Protein AF-A0A933P1W4-F1 (afdb_monomer)

Radius of gyration: 19.91 Å; Cα contacts (8 Å, |Δi|>4): 398; chains: 1; bounding box: 60×41×55 Å

Solvent-accessible surface area (backbone atoms only — not comparable to full-atom values): 15553 Å² total; per-residue (Å²): 106,69,66,30,38,51,28,0,42,46,4,13,52,56,44,44,44,44,58,53,52,44,65,73,44,63,88,54,71,46,61,35,41,67,42,40,36,51,48,37,51,49,41,49,51,48,44,57,73,72,61,61,74,85,59,97,80,68,72,43,47,68,71,54,45,56,52,43,52,64,78,42,83,84,65,88,85,56,34,66,57,30,40,54,51,13,50,48,35,37,49,31,35,43,26,33,42,80,43,62,42,36,62,15,6,21,28,36,11,34,15,51,47,52,68,72,49,71,91,87,48,99,56,42,67,56,49,49,26,24,39,49,29,16,11,47,8,1,6,42,0,34,64,68,67,38,36,70,64,22,44,47,53,33,58,76,69,64,47,53,54,57,62,70,44,23,46,43,1,4,47,34,0,31,52,41,34,56,49,49,34,64,76,67,68,58,86,71,82,68,69,70,82,76,58,74,79,73,78,88,86,50,73,68,55,53,53,50,52,51,52,48,52,53,50,52,50,53,50,50,52,50,52,55,53,50,32,51,50,43,26,51,51,44,48,68,74,33,72,88,38,63,67,58,36,35,53,51,32,31,52,50,47,28,52,51,34,67,75,43,52,80,47,35,50,57,68,61,59,52,48,48,37,58,75,70,60,74,55,57,74,70,56,54,51,50,32,50,53,51,40,52,52,41,32,30,41,46,48,20,31,68,29,71

Secondary structure (DSSP, 8-state):
-HHHHHHHHHHHHHHHHHHHHHHHTTTS-TT-HHHHHHHHHHHHHHIIIII-SS-TT----THHHHHHHHH---S---HHHHHHHHHHHHHHHHTT-S--HHHHHHHHHHHHHHHHS-TT-TTHHHHHHHHHHHHHHHHHHHHHS-HHHHHHHHHHTT--S-HHHHHHHHHHHHHHHHHHHHHHT-----THHHHTT----SHHHHHHHHHHHHHHHHHHHHHHHHHHHHHHHHHHHTTT-HHHHHHHHHHHHHHHHHH-GGGGS-HHHHHHHHHTT-S-HHHHHHHHHHHHHHHHHHHHHT--

Foldseek 3Di:
DVLLLVLLLQLQCLQCVLLLVCVVPVVDPLLALVLLLVLLVVLLVLCVVPPPPDDPPDQDAQCVVLLCVLVPVPDDDDLVVLQSVLVSLSSCLNSLALGHNLSSSLSNSLSSLSVPQDPDDPCNNQSSLLSSLSSQLSSCLSRVVCNVVSLVVCVVSVSHHDSVSSSSNSVSNSVSNVVVCVVSVRDFQDPPPPCPPDDDDDVVVVVVVVVVVVVVVVVVVVLVVLLVVLQVVLCVVQVPPLSVLSSVLSVVLSVLCVVPVVLSPNPRVLVVCVVVVVDDPVNNVSSVVSSSVSVSSCCNSVHD

pLDDT: mean 85.24, std 11.08, range [39.91, 97.88]

Mean predicted aligned error: 6.55 Å

Nearest PDB structures (foldseek):
  4kkc-assembly1_A  TM=7.191E-01  e=3.784E-04  Escherichia coli K-12
  6ada-assembly2_B  TM=7.179E-01  e=8.431E-04  Escherichia coli K-12
  6k5a-assembly1_B  TM=7.323E-01  e=9.980E-04  Escherichia coli MS 117-3
  7rsb-assembly1_B  TM=6.653E-01  e=4.479E-04  Escherichia coli
  8ga0-assembly1_A  TM=7.080E-01  e=7.243E-03  Escherichia coli

Sequence (304 aa):
MLRAIGIGIIAAIVFELPLLLRSYFASIPWFSPYLILAGGVLVFLIYHVFLNKKQRLLDYRGLSDLLIHIHSPTAPEQPRHWLVRSACSLLFTLIGGPVGGEGAAIEASQGFAALQRPRSSRWFEQMRRTDSASALTAGLSASFGAPFAAVLVPIELGLGGRTLSVAISGLSAFVSVRILDRTFLLERFHFGLELFSFDIYRLQQWMWLLSLAILCGVLSAGIIHLIRYFQINFSHLFKFNILFRILLGVSALFLLACIHAPSHLPPGILLENILLSKSFLPETALCFITLLASLALFLSCFGT

Structure (mmCIF, N/CA/C/O backbone):
data_AF-A0A933P1W4-F1
#
_entry.id   AF-A0A933P1W4-F1
#
loop_
_atom_site.group_PDB
_atom_site.id
_atom_site.type_symbol
_atom_site.label_atom_id
_atom_site.label_alt_id
_atom_site.label_comp_id
_atom_site.label_asym_id
_atom_site.label_entity_id
_atom_site.label_seq_id
_atom_site.pdbx_PDB_ins_code
_atom_site.Cartn_x
_atom_site.Cartn_y
_atom_site.Cartn_z
_atom_site.occupancy
_atom_site.B_iso_or_equiv
_atom_site.auth_seq_id
_atom_site.auth_comp_id
_atom_site.auth_asym_id
_atom_site.auth_atom_id
_atom_site.pdbx_PDB_model_num
ATOM 1 N N . MET A 1 1 ? 2.912 -1.962 25.858 1.00 86.69 1 MET A N 1
ATOM 2 C CA . MET A 1 1 ? 3.957 -2.319 24.873 1.00 86.69 1 MET A CA 1
ATOM 3 C C . MET A 1 1 ? 3.492 -3.471 23.998 1.00 86.69 1 MET A C 1
ATOM 5 O O . MET A 1 1 ? 3.549 -3.315 22.792 1.00 86.69 1 MET A O 1
ATOM 9 N N . LEU A 1 2 ? 2.915 -4.535 24.574 1.00 92.75 2 LEU A N 1
ATOM 10 C CA . LEU A 1 2 ? 2.272 -5.634 23.830 1.00 92.75 2 LEU A CA 1
ATOM 11 C C . LEU A 1 2 ? 1.333 -5.170 22.702 1.00 92.75 2 LEU A C 1
ATOM 13 O O . LEU A 1 2 ? 1.436 -5.671 21.591 1.00 92.75 2 LEU A O 1
ATOM 17 N N . ARG A 1 3 ? 0.496 -4.148 22.943 1.00 92.50 3 ARG A N 1
ATOM 18 C CA . ARG A 1 3 ? -0.361 -3.570 21.891 1.00 92.50 3 ARG A CA 1
ATOM 19 C C . ARG A 1 3 ? 0.429 -3.064 20.678 1.00 92.50 3 ARG A C 1
ATOM 21 O O . ARG A 1 3 ? 0.058 -3.365 19.557 1.00 92.50 3 ARG A O 1
ATOM 28 N N . ALA A 1 4 ? 1.529 -2.342 20.895 1.00 94.75 4 ALA A N 1
ATOM 29 C CA . ALA A 1 4 ? 2.367 -1.827 19.809 1.00 94.75 4 ALA A CA 1
ATOM 30 C C . ALA A 1 4 ? 3.022 -2.957 19.000 1.00 94.75 4 ALA A C 1
ATOM 32 O O . ALA A 1 4 ? 3.097 -2.864 17.781 1.00 94.75 4 ALA A O 1
ATOM 33 N N . ILE A 1 5 ? 3.428 -4.039 19.674 1.00 97.25 5 ILE A N 1
ATOM 34 C CA . ILE A 1 5 ? 3.944 -5.248 19.020 1.00 97.25 5 ILE A CA 1
ATOM 35 C C . ILE A 1 5 ? 2.847 -5.896 18.165 1.00 97.25 5 ILE A C 1
ATOM 37 O O . ILE A 1 5 ? 3.083 -6.210 17.005 1.00 97.25 5 ILE A O 1
ATOM 41 N N . GLY A 1 6 ? 1.630 -6.037 18.702 1.00 97.19 6 GLY A N 1
ATOM 42 C CA . GLY A 1 6 ? 0.490 -6.584 17.959 1.00 97.19 6 GLY A CA 1
ATOM 43 C C . GLY A 1 6 ? 0.124 -5.760 16.719 1.00 97.19 6 GLY A C 1
ATOM 44 O O . GLY A 1 6 ? -0.107 -6.330 15.658 1.00 97.19 6 GLY A O 1
ATOM 45 N N . ILE A 1 7 ? 0.145 -4.426 16.830 1.00 97.12 7 ILE A N 1
ATOM 46 C CA . ILE A 1 7 ? -0.050 -3.499 15.700 1.00 97.12 7 ILE A CA 1
ATOM 47 C C . ILE A 1 7 ? 0.993 -3.755 14.603 1.00 97.12 7 ILE A C 1
ATOM 49 O O . ILE A 1 7 ? 0.634 -3.793 13.425 1.00 97.12 7 ILE A O 1
ATOM 53 N N . GLY A 1 8 ? 2.261 -3.948 14.984 1.00 97.06 8 GLY A N 1
ATOM 54 C CA . GLY A 1 8 ? 3.347 -4.238 14.049 1.00 97.06 8 GLY A CA 1
ATOM 55 C C . GLY A 1 8 ? 3.218 -5.597 13.364 1.00 97.06 8 GLY A C 1
ATOM 56 O O . GLY A 1 8 ? 3.345 -5.682 12.146 1.00 97.06 8 GLY A O 1
ATOM 57 N N . ILE A 1 9 ? 2.898 -6.650 14.122 1.00 97.88 9 ILE A N 1
ATOM 58 C CA . ILE A 1 9 ? 2.688 -8.001 13.577 1.00 97.88 9 ILE A CA 1
ATOM 59 C C . ILE A 1 9 ? 1.543 -8.004 12.558 1.00 97.88 9 ILE A C 1
ATOM 61 O O . ILE A 1 9 ? 1.669 -8.600 11.493 1.00 97.88 9 ILE A O 1
ATOM 65 N N . ILE A 1 10 ? 0.438 -7.314 12.847 1.00 97.88 10 ILE A N 1
ATOM 66 C CA . ILE A 1 10 ? -0.709 -7.255 11.930 1.00 97.88 10 ILE A CA 1
ATOM 67 C C . ILE A 1 10 ? -0.376 -6.491 10.657 1.00 97.88 10 ILE A C 1
ATOM 69 O O . ILE A 1 10 ? -0.733 -6.966 9.582 1.00 97.88 10 ILE A O 1
ATOM 73 N N . ALA A 1 11 ? 0.347 -5.371 10.758 1.00 97.38 11 ALA A N 1
ATOM 74 C CA . ALA A 1 11 ? 0.820 -4.651 9.577 1.00 97.38 11 ALA A CA 1
ATOM 75 C C . ALA A 1 11 ? 1.641 -5.575 8.671 1.00 97.38 11 ALA A C 1
ATOM 77 O O . ALA A 1 11 ? 1.397 -5.626 7.471 1.00 97.38 11 ALA A O 1
ATOM 78 N N . ALA A 1 12 ? 2.569 -6.339 9.258 1.00 97.12 12 ALA A N 1
ATOM 79 C CA . ALA A 1 12 ? 3.406 -7.281 8.525 1.00 97.12 12 ALA A CA 1
ATOM 80 C C . ALA A 1 12 ? 2.585 -8.388 7.853 1.00 97.12 12 ALA A C 1
ATOM 82 O O . ALA A 1 12 ? 2.733 -8.605 6.658 1.00 97.12 12 ALA A O 1
ATOM 83 N N . ILE A 1 13 ? 1.680 -9.048 8.585 1.00 96.62 13 ILE A N 1
ATOM 84 C CA . ILE A 1 13 ? 0.842 -10.122 8.029 1.00 96.62 13 ILE A CA 1
ATOM 85 C C . ILE A 1 13 ? 0.009 -9.604 6.856 1.00 96.62 13 ILE A C 1
ATOM 87 O O . ILE A 1 13 ? -0.022 -10.229 5.802 1.00 96.62 13 ILE A O 1
ATOM 91 N N . VAL A 1 14 ? -0.658 -8.463 7.030 1.00 96.25 14 VAL A N 1
ATOM 92 C CA . VAL A 1 14 ? -1.536 -7.879 6.007 1.00 96.25 14 VAL A CA 1
ATOM 93 C C . VAL A 1 14 ? -0.737 -7.437 4.783 1.00 96.25 14 VAL A C 1
ATOM 95 O O . VAL A 1 14 ? -1.200 -7.633 3.662 1.00 96.25 14 VAL A O 1
ATOM 98 N N . PHE A 1 15 ? 0.465 -6.896 4.988 1.00 94.94 15 PHE A N 1
ATOM 99 C CA . PHE A 1 15 ? 1.364 -6.516 3.904 1.00 94.94 15 PHE A CA 1
ATOM 100 C C . PHE A 1 15 ? 1.903 -7.727 3.122 1.00 94.94 15 PHE A C 1
ATOM 102 O O . PHE A 1 15 ? 1.948 -7.679 1.895 1.00 94.94 15 PHE A O 1
ATOM 109 N N . GLU A 1 16 ? 2.267 -8.822 3.801 1.00 94.00 16 GLU A N 1
ATOM 110 C CA . GLU A 1 16 ? 2.787 -10.039 3.152 1.00 94.00 16 GLU A CA 1
ATOM 111 C C . GLU A 1 16 ? 1.719 -10.867 2.443 1.00 94.00 16 GLU A C 1
ATOM 113 O O . GLU A 1 16 ? 2.020 -11.615 1.512 1.00 94.00 16 GLU A O 1
ATOM 118 N N . LEU A 1 17 ? 0.467 -10.774 2.885 1.00 94.38 17 LEU A N 1
ATOM 119 C CA . LEU A 1 17 ? -0.595 -11.671 2.444 1.00 94.38 17 LEU A CA 1
ATOM 120 C C . LEU A 1 17 ? -0.777 -11.700 0.913 1.00 94.38 17 LEU A C 1
ATOM 122 O O . LEU A 1 17 ? -0.884 -12.801 0.371 1.00 94.38 17 LEU A O 1
ATOM 126 N N . PRO A 1 18 ? -0.751 -10.568 0.176 1.00 92.12 18 PRO A N 1
ATOM 127 C CA . PRO A 1 18 ? -0.779 -10.594 -1.284 1.00 92.12 18 PRO A CA 1
ATOM 128 C C . PRO A 1 18 ? 0.372 -11.381 -1.914 1.00 92.12 18 PRO A C 1
ATOM 130 O O . PRO A 1 18 ? 0.154 -12.127 -2.866 1.00 92.12 18 PRO A O 1
ATOM 133 N N . LEU A 1 19 ? 1.590 -11.227 -1.392 1.00 89.62 19 LEU A N 1
ATOM 134 C CA . LEU A 1 19 ? 2.773 -11.903 -1.921 1.00 89.62 19 LEU A CA 1
ATOM 135 C C . LEU A 1 19 ? 2.715 -13.410 -1.636 1.00 89.62 19 LEU A C 1
ATOM 137 O O . LEU A 1 19 ? 2.959 -14.209 -2.538 1.00 89.62 19 LEU A O 1
ATOM 141 N N . LEU A 1 20 ? 2.291 -13.789 -0.427 1.00 92.00 20 LEU A N 1
ATOM 142 C CA . LEU A 1 20 ? 2.064 -15.180 -0.023 1.00 92.00 20 LEU A CA 1
ATOM 143 C C . LEU A 1 20 ? 0.990 -15.873 -0.865 1.00 92.00 20 LEU A C 1
ATOM 145 O O . LEU A 1 20 ? 1.170 -17.006 -1.303 1.00 92.00 20 LEU A O 1
ATOM 149 N N . LEU A 1 21 ? -0.140 -15.207 -1.112 1.00 92.56 21 LEU A N 1
ATOM 150 C CA . LEU A 1 21 ? -1.196 -15.773 -1.952 1.00 92.56 21 LEU A CA 1
ATOM 151 C C . LEU A 1 21 ? -0.726 -15.954 -3.397 1.00 92.56 21 LEU A C 1
ATOM 153 O O . LEU A 1 21 ? -1.049 -16.962 -4.025 1.00 92.56 21 LEU A O 1
ATOM 157 N N . ARG A 1 22 ? 0.061 -15.009 -3.918 1.00 90.31 22 ARG A N 1
ATOM 158 C CA . ARG A 1 22 ? 0.619 -15.106 -5.270 1.00 90.31 22 ARG A CA 1
ATOM 159 C C . ARG A 1 22 ? 1.613 -16.245 -5.413 1.00 90.31 22 ARG A C 1
ATOM 161 O O . ARG A 1 22 ? 1.550 -16.956 -6.412 1.00 90.31 22 ARG A O 1
ATOM 168 N N . SER A 1 23 ? 2.497 -16.430 -4.433 1.00 88.69 23 SER A N 1
ATOM 169 C CA . SER A 1 23 ? 3.463 -17.530 -4.457 1.00 88.69 23 SER A CA 1
ATOM 170 C C . SER A 1 23 ? 2.774 -18.887 -4.315 1.00 88.69 23 SER A C 1
ATOM 172 O O . SER A 1 23 ? 3.119 -19.826 -5.029 1.00 88.69 23 SER A O 1
ATOM 174 N N . TYR A 1 24 ? 1.750 -18.984 -3.462 1.00 92.38 24 TYR A N 1
ATOM 175 C CA . TYR A 1 24 ? 1.000 -20.224 -3.265 1.00 92.38 24 TYR A CA 1
ATOM 176 C C . TYR A 1 24 ? 0.151 -20.608 -4.487 1.00 92.38 24 TYR A C 1
ATOM 178 O O . TYR A 1 24 ? 0.087 -21.776 -4.863 1.00 92.38 24 TYR A O 1
ATOM 186 N N . PHE A 1 25 ? -0.475 -19.630 -5.145 1.00 92.00 25 PHE A N 1
ATOM 187 C CA . PHE A 1 25 ? -1.283 -19.840 -6.348 1.00 92.00 25 PHE A CA 1
ATOM 188 C C . PHE A 1 25 ? -0.588 -19.280 -7.596 1.00 92.00 25 PHE A C 1
ATOM 190 O O . PHE A 1 25 ? -1.142 -18.442 -8.313 1.00 92.00 25 PHE A O 1
ATOM 197 N N . ALA A 1 26 ? 0.626 -19.756 -7.872 1.00 86.50 26 ALA A N 1
ATOM 198 C CA . ALA A 1 26 ? 1.443 -19.286 -8.995 1.00 86.50 26 ALA A CA 1
ATOM 199 C C . ALA A 1 26 ? 0.818 -19.540 -10.384 1.00 86.50 26 ALA A C 1
ATOM 201 O O . ALA A 1 26 ? 1.178 -18.882 -11.356 1.00 86.50 26 ALA A O 1
ATOM 202 N N . SER A 1 27 ? -0.133 -20.476 -10.495 1.00 90.44 27 SER A N 1
ATOM 203 C CA . SER A 1 27 ? -0.842 -20.776 -11.747 1.00 90.44 27 SER A CA 1
ATOM 204 C C . SER A 1 27 ? -1.881 -19.721 -12.140 1.00 90.44 27 SER A C 1
ATOM 206 O O . SER A 1 27 ? -2.321 -19.696 -13.290 1.00 90.44 27 SER A O 1
ATOM 208 N N . ILE A 1 28 ? -2.298 -18.861 -11.206 1.00 90.62 28 ILE A N 1
ATOM 209 C CA . ILE A 1 28 ? -3.293 -17.822 -11.467 1.00 90.62 28 ILE A CA 1
ATOM 210 C C . ILE A 1 28 ? -2.589 -16.618 -12.109 1.00 90.62 28 ILE A C 1
ATOM 212 O O . ILE A 1 28 ? -1.615 -16.109 -11.551 1.00 90.62 28 ILE A O 1
ATOM 216 N N . PRO A 1 29 ? -3.084 -16.094 -13.246 1.00 89.00 29 PRO A N 1
ATOM 217 C CA . PRO A 1 29 ? -2.524 -14.900 -13.865 1.00 89.00 29 PRO A CA 1
ATOM 218 C C . PRO A 1 29 ? -2.968 -13.648 -13.094 1.00 89.00 29 PRO A C 1
ATOM 220 O O . PRO A 1 29 ? -3.837 -12.910 -13.550 1.00 89.00 29 PRO A O 1
ATOM 223 N N . TRP A 1 30 ? -2.375 -13.414 -11.919 1.00 86.19 30 TRP A N 1
ATOM 224 C CA . TRP A 1 30 ? -2.763 -12.376 -10.951 1.00 86.19 30 TRP A CA 1
ATOM 225 C C . TRP A 1 30 ? -2.860 -10.954 -11.517 1.00 86.19 30 TRP A C 1
ATOM 227 O O . TRP A 1 30 ? -3.620 -10.155 -10.985 1.00 86.19 30 TRP A O 1
ATOM 237 N N . PHE A 1 31 ? -2.137 -10.664 -12.600 1.00 85.44 31 PHE A N 1
ATOM 238 C CA . PHE A 1 31 ? -2.085 -9.357 -13.272 1.00 85.44 31 PHE A CA 1
ATOM 239 C C . PHE A 1 31 ? -2.957 -9.292 -14.531 1.00 85.44 31 PHE A C 1
ATOM 241 O O . PHE A 1 31 ? -2.807 -8.404 -15.367 1.00 85.44 31 PHE A O 1
ATOM 248 N N . SER A 1 32 ? -3.853 -10.264 -14.712 1.00 88.69 32 SER A N 1
ATOM 249 C CA . SER A 1 32 ? -4.793 -10.259 -15.823 1.00 88.69 32 SER A CA 1
ATOM 250 C C . SER A 1 32 ? -5.829 -9.139 -15.647 1.00 88.69 32 SER A C 1
ATOM 252 O O . SER A 1 32 ? -6.429 -9.039 -14.571 1.00 88.69 32 SER A O 1
ATOM 254 N N . PRO A 1 33 ? -6.147 -8.365 -16.703 1.00 88.88 33 PRO A N 1
ATOM 255 C CA . PRO A 1 33 ? -7.216 -7.367 -16.659 1.00 88.88 33 PRO A CA 1
ATOM 256 C C . PRO A 1 33 ? -8.550 -7.931 -16.143 1.00 88.88 33 PRO A C 1
ATOM 258 O O . PRO A 1 33 ? -9.274 -7.261 -15.410 1.00 88.88 33 PRO A O 1
ATOM 261 N N . TYR A 1 34 ? -8.862 -9.196 -16.444 1.00 91.50 34 TYR A N 1
ATOM 262 C CA . TYR A 1 34 ? -10.094 -9.840 -15.980 1.00 91.50 34 TYR A CA 1
ATOM 263 C C . TYR A 1 34 ? -10.163 -9.983 -14.454 1.00 91.50 34 TYR A C 1
ATOM 265 O O . TYR A 1 34 ? -11.244 -9.854 -13.881 1.00 91.50 34 TYR A O 1
ATOM 273 N N . LEU A 1 35 ? -9.028 -10.206 -13.782 1.00 90.62 35 LEU A N 1
ATOM 274 C CA . LEU A 1 35 ? -8.982 -10.259 -12.318 1.00 90.62 35 LEU A CA 1
ATOM 275 C C . LEU A 1 35 ? -9.137 -8.874 -11.697 1.00 90.62 35 LEU A C 1
ATOM 277 O O . LEU A 1 35 ? -9.793 -8.758 -10.665 1.00 90.62 35 LEU A O 1
ATOM 281 N N . ILE A 1 36 ? -8.620 -7.825 -12.346 1.00 89.31 36 ILE A N 1
ATOM 282 C CA . ILE A 1 36 ? -8.860 -6.432 -11.939 1.00 89.31 36 ILE A CA 1
ATOM 283 C C . ILE A 1 36 ? -10.361 -6.121 -11.999 1.00 89.31 36 ILE A C 1
ATOM 285 O O . ILE A 1 36 ? -10.919 -5.582 -11.042 1.00 89.31 36 ILE A O 1
ATOM 289 N N . LEU A 1 37 ? -11.036 -6.519 -13.083 1.00 92.12 37 LEU A N 1
ATOM 290 C CA . LEU A 1 37 ? -12.486 -6.371 -13.224 1.00 92.12 37 LEU A CA 1
ATOM 291 C C . LEU A 1 37 ? -13.242 -7.162 -12.144 1.00 92.12 37 LEU A C 1
ATOM 293 O O . LEU A 1 37 ? -14.087 -6.599 -11.450 1.00 92.12 37 LEU A O 1
ATOM 297 N N . ALA A 1 38 ? -12.917 -8.446 -11.964 1.00 91.50 38 ALA A N 1
ATOM 298 C CA . ALA A 1 38 ? -13.567 -9.309 -10.979 1.00 91.50 38 ALA A CA 1
ATOM 299 C C . ALA A 1 38 ? -13.376 -8.798 -9.541 1.00 91.50 38 ALA A C 1
ATOM 301 O O . ALA A 1 38 ? -14.337 -8.722 -8.774 1.00 91.50 38 ALA A O 1
ATOM 302 N N . GLY A 1 39 ? -12.157 -8.390 -9.181 1.00 89.19 39 GLY A N 1
ATOM 303 C CA . GLY A 1 39 ? -11.866 -7.808 -7.874 1.00 89.19 39 GLY A CA 1
ATOM 304 C C . GLY A 1 39 ? -12.539 -6.451 -7.678 1.00 89.19 39 GLY A C 1
ATOM 305 O O . GLY A 1 39 ? -13.071 -6.184 -6.604 1.00 89.19 39 GLY A O 1
ATOM 306 N N . GLY A 1 40 ? -12.634 -5.633 -8.727 1.00 87.94 40 GLY A N 1
ATOM 307 C CA . GLY A 1 40 ? -13.408 -4.396 -8.705 1.00 87.94 40 GLY A CA 1
ATOM 308 C C . GLY A 1 40 ? -14.901 -4.623 -8.443 1.00 87.94 40 GLY A C 1
ATOM 309 O O . GLY A 1 40 ? -15.495 -3.931 -7.614 1.00 87.94 40 GLY A O 1
ATOM 310 N N . VAL A 1 41 ? -15.502 -5.632 -9.082 1.00 90.31 41 VAL A N 1
ATOM 311 C CA . VAL A 1 41 ? -16.890 -6.052 -8.817 1.00 90.31 41 VAL A CA 1
ATOM 312 C C . VAL A 1 41 ? -17.042 -6.581 -7.389 1.00 90.31 41 VAL A C 1
ATOM 314 O O . VAL A 1 41 ? -18.015 -6.253 -6.710 1.00 90.31 41 VAL A O 1
ATOM 317 N N . LEU A 1 42 ? -16.074 -7.348 -6.886 1.00 91.19 42 LEU A N 1
ATOM 318 C CA . LEU A 1 42 ? -16.089 -7.817 -5.501 1.00 91.19 42 LEU A CA 1
ATOM 319 C C . LEU A 1 42 ? -16.044 -6.645 -4.512 1.00 91.19 42 LEU A C 1
ATOM 321 O O . LEU A 1 42 ? -16.828 -6.613 -3.564 1.00 91.19 42 LEU A O 1
ATOM 325 N N . VAL A 1 43 ? -15.189 -5.648 -4.751 1.00 86.81 43 VAL A N 1
ATOM 326 C CA . VAL A 1 43 ? -15.136 -4.434 -3.927 1.00 86.81 43 VAL A CA 1
ATOM 327 C C . VAL A 1 43 ? -16.449 -3.666 -4.005 1.00 86.81 43 VAL A C 1
ATOM 329 O O . VAL A 1 43 ? -16.966 -3.254 -2.969 1.00 86.81 43 VAL A O 1
ATOM 332 N N . PHE A 1 44 ? -17.047 -3.533 -5.190 1.00 87.00 44 PHE A N 1
ATOM 333 C CA . PHE A 1 44 ? -18.384 -2.960 -5.339 1.00 87.00 44 PHE A CA 1
ATOM 334 C C . PHE A 1 44 ? -19.415 -3.678 -4.452 1.00 87.00 44 PHE A C 1
ATOM 336 O O . PHE A 1 44 ? -20.173 -3.020 -3.738 1.00 87.00 44 PHE A O 1
ATOM 343 N N . LEU A 1 45 ? -19.418 -5.016 -4.437 1.00 88.94 45 LEU A N 1
ATOM 344 C CA . LEU A 1 45 ? -20.320 -5.808 -3.596 1.00 88.94 45 LEU A CA 1
ATOM 345 C C . LEU A 1 45 ? -20.043 -5.597 -2.103 1.00 88.94 45 LEU A C 1
ATOM 347 O O . LEU A 1 45 ? -20.983 -5.419 -1.325 1.00 88.94 45 LEU A O 1
ATOM 351 N N . ILE A 1 46 ? -18.771 -5.555 -1.696 1.00 86.50 46 ILE A N 1
ATOM 352 C CA . ILE A 1 46 ? -18.378 -5.262 -0.312 1.00 86.50 46 ILE A CA 1
ATOM 353 C C . ILE A 1 46 ? -18.886 -3.873 0.093 1.00 86.50 46 ILE A C 1
ATOM 355 O O . ILE A 1 46 ? -19.546 -3.740 1.125 1.00 86.50 46 ILE A O 1
ATOM 359 N N . TYR A 1 47 ? -18.668 -2.845 -0.730 1.00 79.75 47 TYR A N 1
ATOM 360 C CA . TYR A 1 47 ? -19.190 -1.497 -0.483 1.00 79.75 47 TYR A CA 1
ATOM 361 C C . TYR A 1 47 ? -20.719 -1.492 -0.382 1.00 79.75 47 TYR A C 1
ATOM 363 O O . TYR A 1 47 ? -21.279 -0.900 0.544 1.00 79.75 47 TYR A O 1
ATOM 371 N N . HIS A 1 48 ? -21.402 -2.196 -1.284 1.00 83.06 48 HIS A N 1
ATOM 372 C CA . HIS A 1 48 ? -22.857 -2.289 -1.288 1.00 83.06 48 HIS A CA 1
ATOM 373 C C . HIS A 1 48 ? -23.410 -2.927 -0.003 1.00 83.06 48 HIS A C 1
ATOM 375 O O . HIS A 1 48 ? -24.372 -2.424 0.574 1.00 83.06 48 HIS A O 1
ATOM 381 N N . VAL A 1 49 ? -22.795 -4.008 0.480 1.00 83.62 49 VAL A N 1
ATOM 382 C CA . VAL A 1 49 ? -23.279 -4.749 1.657 1.00 83.62 49 VAL A CA 1
ATOM 383 C C . VAL A 1 49 ? -22.884 -4.067 2.971 1.00 83.62 49 VAL A C 1
ATOM 385 O O . VAL A 1 49 ? -23.690 -4.009 3.906 1.00 83.62 49 VAL A O 1
ATOM 388 N N . PHE A 1 50 ? -21.650 -3.566 3.062 1.00 76.00 50 PHE A N 1
ATOM 389 C CA . PHE A 1 50 ? -21.048 -3.126 4.323 1.00 76.00 50 PHE A CA 1
ATOM 390 C C . PHE A 1 50 ? -21.094 -1.611 4.543 1.00 76.00 50 PHE A C 1
ATOM 392 O O . PHE A 1 50 ? -21.189 -1.197 5.697 1.00 76.00 50 PHE A O 1
ATOM 399 N N . LEU A 1 51 ? -21.052 -0.798 3.481 1.00 68.75 51 LEU A N 1
ATOM 400 C CA . LEU A 1 51 ? -20.893 0.662 3.578 1.00 68.75 51 LEU A CA 1
ATOM 401 C C . LEU A 1 51 ? -22.131 1.453 3.113 1.00 68.75 51 LEU A C 1
ATOM 403 O O . LEU A 1 51 ? -22.325 2.587 3.536 1.00 68.75 51 LEU A O 1
ATOM 407 N N . ASN A 1 52 ? -23.034 0.851 2.332 1.00 62.72 52 ASN A N 1
ATOM 408 C CA . ASN A 1 52 ? -24.232 1.523 1.803 1.00 62.72 52 ASN A CA 1
ATOM 409 C C . ASN A 1 52 ? -25.381 1.704 2.828 1.00 62.72 52 ASN A C 1
ATOM 411 O O . ASN A 1 52 ? -26.406 2.325 2.542 1.00 62.72 52 ASN A O 1
ATOM 415 N N . LYS A 1 53 ? -25.262 1.174 4.055 1.00 55.69 53 LYS A N 1
ATOM 416 C CA . LYS A 1 53 ? -26.316 1.312 5.077 1.00 55.69 53 LYS A CA 1
ATOM 417 C C . LYS A 1 53 ? -26.239 2.680 5.782 1.00 55.69 53 LYS A C 1
ATOM 419 O O . LYS A 1 53 ? -25.637 2.819 6.838 1.00 55.69 53 LYS A O 1
ATOM 424 N N . LYS A 1 54 ? -26.941 3.675 5.220 1.00 47.81 54 LYS A N 1
ATOM 425 C CA . LYS A 1 54 ? -27.475 4.897 5.879 1.00 47.81 54 LYS A CA 1
ATOM 426 C C . LYS A 1 54 ? -26.508 5.885 6.566 1.00 47.81 54 LYS A C 1
ATOM 428 O O . LYS A 1 54 ? -26.996 6.817 7.204 1.00 47.81 54 LYS A O 1
ATOM 433 N N . GLN A 1 55 ? -25.187 5.785 6.435 1.00 46.94 55 GLN A N 1
ATOM 434 C CA . GLN A 1 55 ? -24.281 6.743 7.088 1.00 46.94 55 GLN A CA 1
ATOM 435 C C . GLN A 1 55 ? -23.706 7.768 6.104 1.00 46.94 55 GLN A C 1
ATOM 437 O O . GLN A 1 55 ? -22.726 7.512 5.420 1.00 46.94 55 GLN A O 1
ATOM 442 N N . ARG A 1 56 ? -24.284 8.980 6.116 1.00 43.59 56 ARG A N 1
ATOM 443 C CA . ARG A 1 56 ? -23.771 10.231 5.504 1.00 43.59 56 ARG A CA 1
ATOM 444 C C . ARG A 1 56 ? -22.390 10.690 6.043 1.00 43.59 56 ARG A C 1
ATOM 446 O O . ARG A 1 56 ? -22.044 11.854 5.911 1.00 43.59 56 ARG A O 1
ATOM 453 N N . LEU A 1 57 ? -21.636 9.821 6.715 1.00 39.91 57 LEU A N 1
ATOM 454 C CA . LEU A 1 57 ? -20.471 10.167 7.543 1.00 39.91 57 LEU A CA 1
ATOM 455 C C . LEU A 1 57 ? -19.143 9.594 7.030 1.00 39.91 57 LEU A C 1
ATOM 457 O O . LEU A 1 57 ? -18.128 9.768 7.693 1.00 39.91 57 LEU A O 1
ATOM 461 N N . LEU A 1 58 ? -19.138 8.887 5.898 1.00 47.59 58 LEU A N 1
ATOM 462 C CA . LEU A 1 58 ? -17.971 8.138 5.423 1.00 47.59 58 LEU A CA 1
ATOM 463 C C . LEU A 1 58 ? -17.717 8.413 3.945 1.00 47.59 58 LEU A C 1
ATOM 465 O O . LEU A 1 58 ? -17.839 7.537 3.091 1.00 47.59 58 LEU A O 1
ATOM 469 N N . ASP A 1 59 ? -17.346 9.656 3.685 1.00 55.59 59 ASP A N 1
ATOM 470 C CA . ASP A 1 59 ? -16.434 9.961 2.594 1.00 55.59 59 ASP A CA 1
ATOM 471 C C . ASP A 1 59 ? -15.103 9.238 2.933 1.00 55.59 59 ASP A C 1
ATOM 473 O O . ASP A 1 59 ? -14.453 9.536 3.933 1.00 55.59 59 ASP A O 1
ATOM 477 N N . TYR A 1 60 ? -14.772 8.186 2.174 1.00 52.81 60 TYR A N 1
ATOM 478 C CA . TYR A 1 60 ? -13.498 7.462 2.210 1.00 52.81 60 TYR A CA 1
ATOM 479 C C . TYR A 1 60 ? -12.321 8.312 1.684 1.00 52.81 60 TYR A C 1
ATOM 481 O O . TYR A 1 60 ? -12.089 8.400 0.480 1.00 52.81 60 TYR A O 1
ATOM 489 N N . ARG A 1 61 ? -11.472 8.845 2.568 1.00 65.00 61 ARG A N 1
ATOM 490 C CA . ARG A 1 61 ? -10.294 9.651 2.184 1.00 65.00 61 ARG A CA 1
ATOM 491 C C . ARG A 1 61 ? -8.941 8.991 2.447 1.00 65.00 61 ARG A C 1
ATOM 493 O O . ARG A 1 61 ? -7.912 9.671 2.545 1.00 65.00 61 ARG A O 1
ATOM 500 N N . GLY A 1 62 ? -8.903 7.665 2.562 1.00 68.88 62 GLY A N 1
ATOM 501 C CA . GLY A 1 62 ? -7.645 6.932 2.737 1.00 68.88 62 GLY A CA 1
ATOM 502 C C . GLY A 1 62 ? -6.926 7.330 4.035 1.00 68.88 62 GLY A C 1
ATOM 503 O O . GLY A 1 62 ? -7.552 7.491 5.085 1.00 68.88 62 GLY A O 1
ATOM 504 N N . LEU A 1 63 ? -5.614 7.551 3.944 1.00 73.81 63 LEU A N 1
ATOM 505 C CA . LEU A 1 63 ? -4.768 8.011 5.051 1.00 73.81 63 LEU A CA 1
ATOM 506 C C . LEU A 1 63 ? -5.172 9.392 5.592 1.00 73.81 63 LEU A C 1
ATOM 508 O O . LEU A 1 63 ? -4.925 9.693 6.758 1.00 73.81 63 LEU A O 1
ATOM 512 N N . SER A 1 64 ? -5.835 10.231 4.797 1.00 75.56 64 SER A N 1
ATOM 513 C CA . SER A 1 64 ? -6.286 11.527 5.306 1.00 75.56 64 SER A CA 1
ATOM 514 C C . SER A 1 64 ? -7.429 11.394 6.316 1.00 75.56 64 SER A C 1
ATOM 516 O O . SER A 1 64 ? -7.508 12.222 7.215 1.00 75.56 64 SER A O 1
ATOM 518 N N . ASP A 1 65 ? -8.212 10.306 6.294 1.00 74.88 65 ASP A N 1
ATOM 519 C CA . ASP A 1 65 ? -9.154 10.008 7.383 1.00 74.88 65 ASP A CA 1
ATOM 520 C C . ASP A 1 65 ? -8.429 9.652 8.673 1.00 74.88 65 ASP A C 1
ATOM 522 O O . ASP A 1 65 ? -8.905 9.991 9.749 1.00 74.88 65 ASP A O 1
ATOM 526 N N . LEU A 1 66 ? -7.263 9.005 8.586 1.00 78.69 66 LEU A N 1
ATOM 527 C CA . LEU A 1 66 ? -6.425 8.748 9.755 1.00 78.69 66 LEU A CA 1
ATOM 528 C C . LEU A 1 66 ? -5.924 10.077 10.337 1.00 78.69 66 LEU A C 1
ATOM 530 O O . LEU A 1 66 ? -5.989 10.289 11.546 1.00 78.69 66 LEU A O 1
ATOM 534 N N . LEU A 1 67 ? -5.497 11.011 9.481 1.00 79.88 67 LEU A N 1
ATOM 535 C CA . LEU A 1 67 ? -5.064 12.344 9.908 1.00 79.88 67 LEU A CA 1
ATOM 536 C C . LEU A 1 67 ? -6.217 13.169 10.491 1.00 79.88 67 LEU A C 1
ATOM 538 O O . LEU A 1 67 ? -6.054 13.768 11.556 1.00 79.88 67 LEU A O 1
ATOM 542 N N . ILE A 1 68 ? -7.386 13.164 9.846 1.00 77.12 68 ILE A N 1
ATOM 543 C CA . ILE A 1 68 ? -8.601 13.812 10.353 1.00 77.12 68 ILE A CA 1
ATOM 544 C C . ILE A 1 68 ? -8.995 13.181 11.685 1.00 77.12 68 ILE A C 1
ATOM 546 O O . ILE A 1 68 ? -9.258 13.907 12.633 1.00 77.12 68 ILE A O 1
ATOM 550 N N . HIS A 1 69 ? -8.968 11.854 11.800 1.00 74.19 69 HIS A N 1
ATOM 551 C CA . HIS A 1 69 ? -9.296 11.139 13.029 1.00 74.19 69 HIS A CA 1
ATOM 552 C C . HIS A 1 69 ? -8.399 11.553 14.204 1.00 74.19 69 HIS A C 1
ATOM 554 O O . HIS A 1 69 ? -8.869 11.662 15.339 1.00 74.19 69 HIS A O 1
ATOM 560 N N . ILE A 1 70 ? -7.117 11.819 13.942 1.00 76.25 70 ILE A N 1
ATOM 561 C CA . ILE A 1 70 ? -6.161 12.267 14.959 1.00 76.25 70 ILE A CA 1
ATOM 562 C C . ILE A 1 70 ? -6.428 13.719 15.376 1.00 76.25 70 ILE A C 1
ATOM 564 O O . ILE A 1 70 ? -6.429 14.017 16.572 1.00 76.25 70 ILE A O 1
ATOM 568 N N . HIS A 1 71 ? -6.697 14.606 14.414 1.00 77.19 71 HIS A N 1
ATOM 569 C CA . HIS A 1 71 ? -6.831 16.048 14.652 1.00 77.19 71 HIS A CA 1
ATOM 570 C C . HIS A 1 71 ? -8.260 16.502 14.993 1.00 77.19 71 HIS A C 1
ATOM 572 O O . HIS A 1 71 ? -8.444 17.562 15.584 1.00 77.19 71 HIS A O 1
ATOM 578 N N . SER A 1 72 ? -9.278 15.706 14.663 1.00 70.19 72 SER A N 1
ATOM 579 C CA . SER A 1 72 ? -10.693 16.037 14.822 1.00 70.19 72 SER A CA 1
ATOM 580 C C . SER A 1 72 ? -11.495 14.805 15.280 1.00 70.19 72 SER A C 1
ATOM 582 O O . SER A 1 72 ? -11.681 13.856 14.519 1.00 70.19 72 SER A O 1
ATOM 584 N N . PRO A 1 73 ? -11.985 14.763 16.533 1.00 61.59 73 PRO A N 1
ATOM 585 C CA . PRO A 1 73 ? -12.772 13.649 17.070 1.00 61.59 73 PRO A CA 1
ATOM 586 C C . PRO A 1 73 ? -14.237 13.686 16.591 1.00 61.59 73 PRO A C 1
ATOM 588 O O . PRO A 1 73 ? -15.157 13.572 17.395 1.00 61.59 73 PRO A O 1
ATOM 591 N N . THR A 1 74 ? -14.489 13.891 15.298 1.00 53.06 74 THR A N 1
ATOM 592 C CA . THR A 1 74 ? -15.841 14.188 14.789 1.00 53.06 74 THR A CA 1
ATOM 593 C C . THR A 1 74 ? -16.780 12.982 14.714 1.00 53.06 74 THR A C 1
ATOM 595 O O . THR A 1 74 ? -17.985 13.179 14.582 1.00 53.06 74 THR A O 1
ATOM 598 N N . ALA A 1 75 ? -16.295 11.744 14.876 1.00 56.81 75 ALA A N 1
ATOM 599 C CA . ALA A 1 75 ? -17.157 10.561 14.917 1.00 56.81 75 ALA A CA 1
ATOM 600 C C . ALA A 1 75 ? -16.600 9.423 15.797 1.00 56.81 75 ALA A C 1
ATOM 602 O O . ALA A 1 75 ? -15.379 9.270 15.913 1.0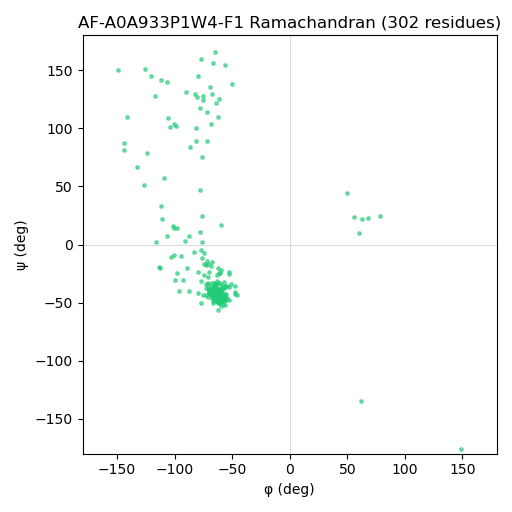0 56.81 75 ALA A O 1
ATOM 603 N N . PRO A 1 76 ? -17.477 8.591 16.401 1.00 61.75 76 PRO A N 1
ATOM 604 C CA . PRO A 1 76 ? -17.062 7.383 17.102 1.00 61.75 76 PRO A CA 1
ATOM 605 C C . PRO A 1 76 ? -16.363 6.421 16.136 1.00 61.75 76 PRO A C 1
ATOM 607 O O . PRO A 1 76 ? -16.911 6.035 15.104 1.00 61.75 76 PRO A O 1
ATOM 610 N N . GLU A 1 77 ? -15.141 6.029 16.493 1.00 70.75 77 GLU A N 1
ATOM 611 C CA . GLU A 1 77 ? -14.321 5.122 15.697 1.00 70.75 77 GLU A CA 1
ATOM 612 C C . GLU A 1 77 ? -14.979 3.741 15.604 1.00 70.75 77 GLU A C 1
ATOM 614 O O . GLU A 1 77 ? -15.233 3.090 16.621 1.00 70.75 77 GLU A O 1
ATOM 619 N N . GLN A 1 78 ? -15.252 3.285 14.380 1.00 80.50 78 GLN A N 1
ATOM 620 C CA . GLN A 1 78 ? -15.756 1.940 14.131 1.00 80.50 78 GLN A CA 1
ATOM 621 C C . GLN A 1 78 ? -14.636 1.075 13.546 1.00 80.50 78 GLN A C 1
ATOM 623 O O . GLN A 1 78 ? -14.294 1.237 12.374 1.00 80.50 78 GLN A O 1
ATOM 628 N N . PRO A 1 79 ? -14.094 0.112 14.313 1.00 86.88 79 PRO A N 1
ATOM 629 C CA . PRO A 1 79 ? -13.004 -0.741 13.843 1.00 86.88 79 PRO A CA 1
ATOM 630 C C . PRO A 1 79 ? -13.335 -1.511 12.562 1.00 86.88 79 PRO A C 1
ATOM 632 O O . PRO A 1 79 ? -12.475 -1.729 11.714 1.00 86.88 79 PRO A O 1
ATOM 635 N N . ARG A 1 80 ? -14.613 -1.874 12.390 1.00 86.19 80 ARG A N 1
ATOM 636 C CA . ARG A 1 80 ? -15.119 -2.549 11.192 1.00 86.19 80 ARG A CA 1
ATOM 637 C C . ARG A 1 80 ? -14.835 -1.755 9.916 1.00 86.19 80 ARG A C 1
ATOM 639 O O . ARG A 1 80 ? -14.547 -2.370 8.900 1.00 86.19 80 ARG A O 1
ATOM 646 N N . HIS A 1 81 ? -14.896 -0.424 9.957 1.00 83.25 81 HIS A N 1
ATOM 647 C CA . HIS A 1 81 ? -14.652 0.398 8.770 1.00 83.25 81 HIS A CA 1
ATOM 648 C C . HIS A 1 81 ? -13.198 0.308 8.321 1.00 83.25 81 HIS A C 1
ATOM 650 O O . HIS A 1 81 ? -12.944 0.062 7.148 1.00 83.25 81 HIS A O 1
ATOM 656 N N . TRP A 1 82 ? -12.257 0.413 9.257 1.00 87.06 82 TRP A N 1
ATOM 657 C CA . TRP A 1 82 ? -10.834 0.245 8.977 1.00 87.06 82 TRP A CA 1
ATOM 658 C C . TRP A 1 82 ? -10.509 -1.137 8.402 1.00 87.06 82 TRP A C 1
ATOM 660 O O . TRP A 1 82 ? -9.793 -1.242 7.413 1.00 87.06 82 TRP A O 1
ATOM 670 N N . LEU A 1 83 ? -11.097 -2.196 8.964 1.00 89.81 83 LEU A N 1
ATOM 671 C CA . LEU A 1 83 ? -10.868 -3.565 8.494 1.00 89.81 83 LEU A CA 1
ATOM 672 C C . LEU A 1 83 ? -11.462 -3.827 7.104 1.00 89.81 83 LEU A C 1
ATOM 674 O O . LEU A 1 83 ? -10.814 -4.456 6.275 1.00 89.81 83 LEU A O 1
ATOM 678 N N . VAL A 1 84 ? -12.675 -3.334 6.828 1.00 88.38 84 VAL A N 1
ATOM 679 C CA . VAL A 1 84 ? -13.297 -3.469 5.499 1.00 88.38 84 VAL A CA 1
ATOM 680 C C . VAL A 1 84 ? -12.485 -2.717 4.446 1.00 88.38 84 VAL A C 1
ATOM 682 O O . VAL A 1 84 ? -12.264 -3.245 3.361 1.00 88.38 84 VAL A O 1
ATOM 685 N N . ARG A 1 85 ? -11.997 -1.516 4.771 1.00 85.62 85 ARG A N 1
ATOM 686 C CA . ARG A 1 85 ? -11.145 -0.732 3.868 1.00 85.62 85 ARG A CA 1
ATOM 687 C C . ARG A 1 85 ? -9.815 -1.419 3.598 1.00 85.62 85 ARG A C 1
ATOM 689 O O . ARG A 1 85 ? -9.452 -1.584 2.437 1.00 85.62 85 ARG A O 1
ATOM 696 N N . SER A 1 86 ? -9.176 -1.924 4.650 1.00 90.69 86 SER A N 1
ATOM 697 C CA . SER A 1 86 ? -7.956 -2.711 4.520 1.00 90.69 86 SER A CA 1
ATOM 698 C C . SER A 1 86 ? -8.166 -3.919 3.608 1.00 90.69 86 SER A C 1
ATOM 700 O O . SER A 1 86 ? -7.359 -4.149 2.715 1.00 90.69 86 SER A O 1
ATOM 702 N N . ALA A 1 87 ? -9.285 -4.637 3.755 1.00 90.50 87 ALA A N 1
ATOM 703 C CA . ALA A 1 87 ? -9.620 -5.763 2.888 1.00 90.50 87 ALA A CA 1
ATOM 704 C C . ALA A 1 87 ? -9.802 -5.339 1.420 1.00 90.50 87 ALA A C 1
ATOM 706 O O . ALA A 1 87 ? -9.286 -6.010 0.531 1.00 90.50 87 ALA A O 1
ATOM 707 N N . CYS A 1 88 ? -10.482 -4.220 1.150 1.00 88.75 88 CYS A N 1
ATOM 708 C CA . CYS A 1 88 ? -10.614 -3.682 -0.208 1.00 88.75 88 CYS A CA 1
ATOM 709 C C . CYS A 1 88 ? -9.251 -3.298 -0.806 1.00 88.75 88 CYS A C 1
ATOM 711 O O . CYS A 1 88 ? -8.956 -3.673 -1.940 1.00 88.75 88 CYS A O 1
ATOM 713 N N . SER A 1 89 ? -8.415 -2.590 -0.044 1.00 88.56 89 SER A N 1
ATOM 714 C CA . SER A 1 89 ? -7.061 -2.208 -0.459 1.00 88.56 89 SER A CA 1
ATOM 715 C C . SER A 1 89 ? -6.204 -3.444 -0.737 1.00 88.56 89 SER A C 1
ATOM 717 O O . SER A 1 89 ? -5.596 -3.534 -1.797 1.00 88.56 89 SER A O 1
ATOM 719 N N . LEU A 1 90 ? -6.245 -4.443 0.150 1.00 90.94 90 LEU A N 1
ATOM 720 C CA . LEU A 1 90 ? -5.533 -5.710 -0.004 1.00 90.94 90 LEU A CA 1
ATOM 721 C C . LEU A 1 90 ? -5.983 -6.467 -1.255 1.00 90.94 90 LEU A C 1
ATOM 723 O O . LEU A 1 90 ? -5.138 -6.987 -1.980 1.00 90.94 90 LEU A O 1
ATOM 727 N N . LEU A 1 91 ? -7.290 -6.519 -1.533 1.00 90.62 91 LEU A N 1
ATOM 728 C CA . LEU A 1 91 ? -7.823 -7.144 -2.746 1.00 90.62 91 LEU A CA 1
ATOM 729 C C . LEU A 1 91 ? -7.258 -6.479 -4.005 1.00 90.62 91 LEU A C 1
ATOM 731 O O . LEU A 1 91 ? -6.821 -7.185 -4.911 1.00 90.62 91 LEU A O 1
ATOM 735 N N . PHE A 1 92 ? -7.203 -5.144 -4.046 1.00 88.19 92 PHE A N 1
ATOM 736 C CA . PHE A 1 92 ? -6.582 -4.425 -5.160 1.00 88.19 92 PHE A CA 1
ATOM 737 C C . PHE A 1 92 ? -5.075 -4.656 -5.239 1.00 88.19 92 PHE A C 1
ATOM 739 O O . PHE A 1 92 ? -4.567 -4.910 -6.330 1.00 88.19 92 PHE A O 1
ATOM 746 N N . THR A 1 93 ? -4.364 -4.658 -4.110 1.00 89.75 93 THR A N 1
ATOM 747 C CA . THR A 1 93 ? -2.938 -5.004 -4.087 1.00 89.75 93 THR A CA 1
ATOM 748 C C . THR A 1 93 ? -2.708 -6.415 -4.619 1.00 89.75 93 THR A C 1
ATOM 750 O O . THR A 1 93 ? -1.746 -6.619 -5.350 1.00 89.75 93 THR A O 1
ATOM 753 N N . LEU A 1 94 ? -3.586 -7.376 -4.308 1.00 89.88 94 LEU A N 1
ATOM 754 C CA . LEU A 1 94 ? -3.491 -8.778 -4.722 1.00 89.88 94 LEU A CA 1
ATOM 755 C C . LEU A 1 94 ? -3.704 -8.976 -6.230 1.00 89.88 94 LEU A C 1
ATOM 757 O O . LEU A 1 94 ? -2.937 -9.709 -6.855 1.00 89.88 94 LEU A O 1
ATOM 761 N N . ILE A 1 95 ? -4.679 -8.294 -6.830 1.00 88.88 95 ILE A N 1
ATOM 762 C CA . ILE A 1 95 ? -5.020 -8.418 -8.264 1.00 88.88 95 ILE A CA 1
ATOM 763 C C . ILE A 1 95 ? -4.212 -7.486 -9.185 1.00 88.88 95 ILE A C 1
ATOM 765 O O . ILE A 1 95 ? -4.522 -7.372 -10.366 1.00 88.88 95 ILE A O 1
ATOM 769 N N . GLY A 1 96 ? -3.206 -6.780 -8.654 1.00 81.25 96 GLY A N 1
ATOM 770 C CA . GLY A 1 96 ? -2.364 -5.883 -9.458 1.00 81.25 96 GLY A CA 1
ATOM 771 C C . GLY A 1 96 ? -3.010 -4.533 -9.771 1.00 81.25 96 GLY A C 1
ATOM 772 O O . GLY A 1 96 ? -2.672 -3.900 -10.763 1.00 81.25 96 GLY A O 1
ATOM 773 N N . GLY A 1 97 ? -3.956 -4.087 -8.943 1.00 81.50 97 GLY A N 1
ATOM 774 C CA . GLY A 1 97 ? -4.473 -2.726 -9.017 1.00 81.50 97 GLY A CA 1
ATOM 775 C C . GLY A 1 97 ? -3.396 -1.684 -8.676 1.00 81.50 97 GLY A C 1
ATOM 776 O O . GLY A 1 97 ? -2.378 -2.016 -8.066 1.00 81.50 97 GLY A O 1
ATOM 777 N N . PRO A 1 98 ? -3.636 -0.400 -8.989 1.00 79.94 98 PRO A N 1
ATOM 778 C CA . PRO A 1 98 ? -2.658 0.683 -8.827 1.00 79.94 98 PRO A CA 1
ATOM 779 C C . PRO A 1 98 ? -2.475 1.140 -7.367 1.00 79.94 98 PRO A C 1
ATOM 781 O O . PRO A 1 98 ? -2.117 2.286 -7.104 1.00 79.94 98 PRO A O 1
ATOM 784 N N . VAL A 1 99 ? -2.777 0.267 -6.405 1.00 83.44 99 VAL A N 1
ATOM 785 C CA . VAL A 1 99 ? -2.817 0.559 -4.970 1.00 83.44 99 VAL A CA 1
ATOM 786 C C . VAL A 1 99 ? -1.761 -0.269 -4.268 1.00 83.44 99 VAL A C 1
ATOM 788 O O . VAL A 1 99 ? -1.726 -1.496 -4.401 1.00 83.44 99 VAL A O 1
ATOM 791 N N . GLY A 1 100 ? -0.925 0.400 -3.486 1.00 82.69 100 GLY A N 1
ATOM 792 C CA . GLY A 1 100 ? 0.096 -0.269 -2.706 1.00 82.69 100 GLY A CA 1
ATOM 793 C C . GLY A 1 100 ? -0.459 -0.953 -1.450 1.00 82.69 100 GLY A C 1
ATOM 794 O O . GLY A 1 100 ? -1.552 -0.650 -0.960 1.00 82.69 100 GLY A O 1
ATOM 795 N N . GLY A 1 101 ? 0.304 -1.920 -0.934 1.00 88.38 101 GLY A N 1
ATOM 796 C CA . GLY A 1 101 ? -0.048 -2.675 0.274 1.00 88.38 101 GLY A CA 1
ATOM 797 C C . GLY A 1 101 ? 0.069 -1.855 1.564 1.00 88.38 101 GLY A C 1
ATOM 798 O O . GLY A 1 101 ? -0.460 -2.258 2.601 1.00 88.38 101 GLY A O 1
ATOM 799 N N . GLU A 1 102 ? 0.723 -0.691 1.512 1.00 91.00 102 GLU A N 1
ATOM 800 C CA . GLU A 1 102 ? 0.942 0.186 2.660 1.00 91.00 102 GLU A CA 1
ATOM 801 C C . GLU A 1 102 ? -0.365 0.688 3.263 1.00 91.00 102 GLU A C 1
ATOM 803 O O . GLU A 1 102 ? -0.549 0.613 4.478 1.00 91.00 102 GLU A O 1
ATOM 808 N N . GLY A 1 103 ? -1.310 1.131 2.428 1.00 89.69 103 GLY A N 1
ATOM 809 C CA . GLY A 1 103 ? -2.611 1.603 2.896 1.00 89.69 103 GLY A CA 1
ATOM 810 C C . GLY A 1 103 ? -3.377 0.496 3.618 1.00 89.69 103 GLY A C 1
ATOM 811 O O . GLY A 1 103 ? -3.878 0.710 4.722 1.00 89.69 103 GLY A O 1
ATOM 812 N N . ALA A 1 104 ? -3.382 -0.713 3.046 1.00 91.81 104 ALA A N 1
ATOM 813 C CA . ALA A 1 104 ? -4.033 -1.874 3.641 1.00 91.81 104 ALA A CA 1
ATOM 814 C C . ALA A 1 104 ? -3.443 -2.218 5.017 1.00 91.81 104 ALA A C 1
ATOM 816 O O . ALA A 1 104 ? -4.197 -2.433 5.970 1.00 91.81 104 ALA A O 1
ATOM 817 N N . ALA A 1 105 ? -2.112 -2.228 5.137 1.00 95.31 105 ALA A N 1
ATOM 818 C CA . ALA A 1 105 ? -1.419 -2.514 6.389 1.00 95.31 105 ALA A CA 1
ATOM 819 C C . ALA A 1 105 ? -1.725 -1.462 7.468 1.00 95.31 105 ALA A C 1
ATOM 821 O O . ALA A 1 105 ? -2.076 -1.822 8.593 1.00 95.31 105 ALA A O 1
ATOM 822 N N . ILE A 1 106 ? -1.666 -0.169 7.123 1.00 94.69 106 ILE A N 1
ATOM 823 C CA . ILE A 1 106 ? -1.974 0.935 8.049 1.00 94.69 106 ILE A CA 1
ATOM 824 C C . ILE A 1 106 ? -3.422 0.833 8.547 1.00 94.69 106 ILE A C 1
ATOM 826 O O . ILE A 1 106 ? -3.676 0.918 9.751 1.00 94.69 106 ILE A O 1
ATOM 830 N N . GLU A 1 107 ? -4.379 0.621 7.642 1.00 92.56 107 GLU A N 1
ATOM 831 C CA . GLU A 1 107 ? -5.801 0.542 7.985 1.00 92.56 107 GLU A CA 1
ATOM 832 C C . GLU A 1 107 ? -6.123 -0.692 8.838 1.00 92.56 107 GLU A C 1
ATOM 834 O O . GLU A 1 107 ? -6.834 -0.572 9.836 1.00 92.56 107 GLU A O 1
ATOM 839 N N . ALA A 1 108 ? -5.567 -1.868 8.526 1.00 94.50 108 ALA A N 1
ATOM 840 C CA . ALA A 1 108 ? -5.767 -3.059 9.356 1.00 94.50 108 ALA A CA 1
ATOM 841 C C . ALA A 1 108 ? -5.219 -2.861 10.769 1.00 94.50 108 ALA A C 1
ATOM 843 O O . ALA A 1 108 ? -5.894 -3.175 11.753 1.00 94.50 108 ALA A O 1
ATOM 844 N N . SER A 1 109 ? -4.011 -2.311 10.871 1.00 95.44 109 SER A N 1
ATOM 845 C CA . SER A 1 109 ? -3.364 -2.022 12.144 1.00 95.44 109 SER A CA 1
ATOM 846 C C . SER A 1 109 ? -4.145 -1.001 12.968 1.00 95.44 109 SER A C 1
ATOM 848 O O . SER A 1 109 ? -4.288 -1.187 14.180 1.00 95.44 109 SER A O 1
ATOM 850 N N . GLN A 1 110 ? -4.730 0.019 12.332 1.00 93.50 110 GLN A N 1
ATOM 851 C CA . GLN A 1 110 ? -5.631 0.953 13.007 1.00 93.50 110 GLN A CA 1
ATOM 852 C C . GLN A 1 110 ? -6.916 0.261 13.474 1.00 93.50 110 GLN A C 1
ATOM 854 O O . GLN A 1 110 ? -7.323 0.432 14.624 1.00 93.50 110 GLN A O 1
ATOM 859 N N . GLY A 1 111 ? -7.538 -0.558 12.623 1.00 92.12 111 GLY A N 1
ATOM 860 C CA . GLY A 1 111 ? -8.726 -1.335 12.977 1.00 92.12 111 GLY A CA 1
ATOM 861 C C . GLY A 1 111 ? -8.478 -2.251 14.175 1.00 92.12 111 GLY A C 1
ATOM 862 O O . GLY A 1 111 ? -9.268 -2.279 15.119 1.00 92.12 111 GLY A O 1
ATOM 863 N N . PHE A 1 112 ? -7.339 -2.938 14.200 1.00 94.75 112 PHE A N 1
ATOM 864 C CA . PHE A 1 112 ? -6.922 -3.746 15.340 1.00 94.75 112 PHE A CA 1
ATOM 865 C C . PHE A 1 112 ? -6.687 -2.915 16.605 1.00 94.75 112 PHE A C 1
ATOM 867 O O . PHE A 1 112 ? -7.183 -3.268 17.678 1.00 94.75 112 PHE A O 1
ATOM 874 N N . ALA A 1 113 ? -5.974 -1.792 16.496 1.00 92.62 113 ALA A N 1
ATOM 875 C CA . ALA A 1 113 ? -5.735 -0.907 17.630 1.00 92.62 113 ALA A CA 1
ATOM 876 C C . ALA A 1 113 ? -7.054 -0.377 18.218 1.00 92.62 113 ALA A C 1
ATOM 878 O O . ALA A 1 113 ? -7.221 -0.346 19.439 1.00 92.62 113 ALA A O 1
ATOM 879 N N . ALA A 1 114 ? -8.013 -0.032 17.356 1.00 90.38 114 ALA A N 1
ATOM 880 C CA . ALA A 1 114 ? -9.341 0.425 17.739 1.00 90.38 114 ALA A CA 1
ATOM 881 C C . ALA A 1 114 ? -10.168 -0.670 18.441 1.00 90.38 114 ALA A C 1
ATOM 883 O O . ALA A 1 114 ? -10.883 -0.365 19.395 1.00 90.38 114 ALA A O 1
ATOM 884 N N . LEU A 1 115 ? -10.048 -1.943 18.032 1.00 91.06 115 LEU A N 1
ATOM 885 C CA . LEU A 1 115 ? -10.683 -3.079 18.724 1.00 91.06 115 LEU A CA 1
ATOM 886 C C . LEU A 1 115 ? -10.142 -3.275 20.143 1.00 91.06 115 LEU A C 1
ATOM 888 O O . LEU A 1 115 ? -10.901 -3.587 21.056 1.00 91.06 115 LEU A O 1
ATOM 892 N N . GLN A 1 116 ? -8.836 -3.090 20.333 1.00 89.19 116 GLN A N 1
ATOM 893 C CA . GLN A 1 116 ? -8.183 -3.279 21.630 1.00 89.19 116 GLN A CA 1
ATOM 894 C C . GLN A 1 116 ? -8.284 -2.061 22.556 1.00 89.19 116 GLN A C 1
ATOM 896 O O . GLN A 1 116 ? -7.834 -2.116 23.706 1.00 89.19 116 GLN A O 1
ATOM 901 N N . ARG A 1 117 ? -8.814 -0.931 22.076 1.00 86.62 117 ARG A N 1
ATOM 902 C CA . ARG A 1 117 ? -8.846 0.306 22.856 1.00 86.62 117 ARG A CA 1
ATOM 903 C C . ARG A 1 117 ? -10.015 0.297 23.852 1.00 86.62 117 ARG A C 1
ATOM 905 O O . ARG A 1 117 ? -11.167 0.146 23.443 1.00 86.62 117 ARG A O 1
ATOM 912 N N . PRO A 1 118 ? -9.768 0.543 25.152 1.00 81.50 118 PRO A N 1
ATOM 913 C CA . PRO A 1 118 ? -10.849 0.712 26.116 1.00 81.50 118 PRO A CA 1
ATOM 914 C C . PRO A 1 118 ? -11.629 2.000 25.813 1.00 81.50 118 PRO A C 1
ATOM 916 O O . PRO A 1 118 ? -11.038 3.072 25.674 1.00 81.50 118 PRO A O 1
ATOM 919 N N . ARG A 1 119 ? -12.963 1.903 25.732 1.00 73.38 119 ARG A N 1
ATOM 920 C CA . ARG A 1 119 ? -13.849 3.025 25.358 1.00 73.38 119 ARG A CA 1
ATOM 921 C C . ARG A 1 119 ? -13.99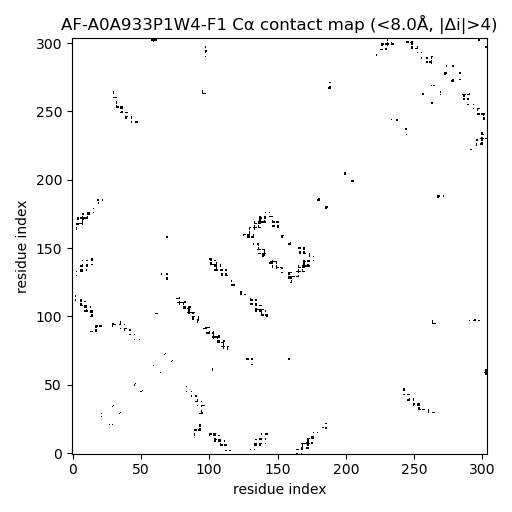6 4.102 26.440 1.00 73.38 119 ARG A C 1
ATOM 923 O O . ARG A 1 119 ? -14.409 5.210 26.129 1.00 73.38 119 ARG A O 1
ATOM 930 N N . SER A 1 120 ? -13.648 3.798 27.689 1.00 73.75 120 SER A N 1
ATOM 931 C CA . SER A 1 120 ? -13.902 4.655 28.857 1.00 73.75 120 SER A CA 1
ATOM 932 C C . SER A 1 120 ? -12.630 4.939 29.669 1.00 73.75 120 SER A C 1
ATOM 934 O O . SER A 1 120 ? -12.591 4.721 30.879 1.00 73.75 120 SER A O 1
ATOM 936 N N . SER A 1 121 ? -11.558 5.389 29.009 1.00 75.19 121 SER A N 1
ATOM 937 C CA . SER A 1 121 ? -10.288 5.729 29.669 1.00 75.19 121 SER A CA 1
ATOM 938 C C . SER A 1 121 ? -10.063 7.240 29.732 1.00 75.19 121 SER A C 1
ATOM 940 O O . SER A 1 121 ? -10.266 7.941 28.744 1.00 75.19 121 SER A O 1
ATOM 942 N N . ARG A 1 122 ? -9.538 7.740 30.859 1.00 74.81 122 ARG A N 1
ATOM 943 C CA . ARG A 1 122 ? -9.070 9.137 30.996 1.00 74.81 122 ARG A CA 1
ATOM 944 C C . ARG A 1 122 ? -7.948 9.487 30.008 1.00 74.81 122 ARG A C 1
ATOM 946 O O . ARG A 1 122 ? -7.759 10.647 29.676 1.00 74.81 122 ARG A O 1
ATOM 953 N N . TRP A 1 123 ? -7.245 8.474 29.507 1.00 78.19 123 TRP A N 1
ATOM 954 C CA . TRP A 1 123 ? -6.128 8.596 28.566 1.00 78.19 123 TRP A CA 1
ATOM 955 C C . TRP A 1 123 ? -6.526 8.276 27.121 1.00 78.19 123 TRP A C 1
ATOM 957 O O . TRP A 1 123 ? -5.664 8.005 26.285 1.00 78.19 123 TRP A O 1
ATOM 967 N N . PHE A 1 124 ? -7.828 8.251 26.824 1.00 83.06 124 PHE A N 1
ATOM 968 C CA . PHE A 1 124 ? -8.353 7.825 25.528 1.00 83.06 124 PHE A CA 1
ATOM 969 C C . PHE A 1 124 ? -7.758 8.619 24.359 1.00 83.06 124 PHE A C 1
ATOM 971 O O . PHE A 1 124 ? -7.353 8.029 23.361 1.00 83.06 124 PHE A O 1
ATOM 978 N N . GLU A 1 125 ? -7.644 9.939 24.512 1.00 83.69 125 GLU A N 1
ATOM 979 C CA . GLU A 1 125 ? -7.110 10.838 23.486 1.00 83.69 125 GLU A CA 1
ATOM 980 C C . GLU A 1 125 ? -5.646 10.502 23.156 1.00 83.69 125 GLU A C 1
ATOM 982 O O . GLU A 1 125 ? -5.323 10.150 22.019 1.00 83.69 125 GLU A O 1
ATOM 987 N N . GLN A 1 126 ? -4.777 10.498 24.170 1.00 87.12 126 GLN A N 1
ATOM 988 C CA . GLN A 1 126 ? -3.351 10.233 23.991 1.00 87.12 126 GLN A CA 1
ATOM 989 C C . GLN A 1 126 ? -3.096 8.819 23.451 1.00 87.12 126 GLN A C 1
ATOM 991 O O . GLN A 1 126 ? -2.214 8.613 22.611 1.00 87.12 126 GLN A O 1
ATOM 996 N N . MET A 1 127 ? -3.878 7.834 23.908 1.00 87.25 127 MET A N 1
ATOM 997 C CA . MET A 1 127 ? -3.820 6.468 23.390 1.00 87.25 127 MET A CA 1
ATOM 998 C C . MET A 1 127 ? -4.237 6.402 21.923 1.00 87.25 12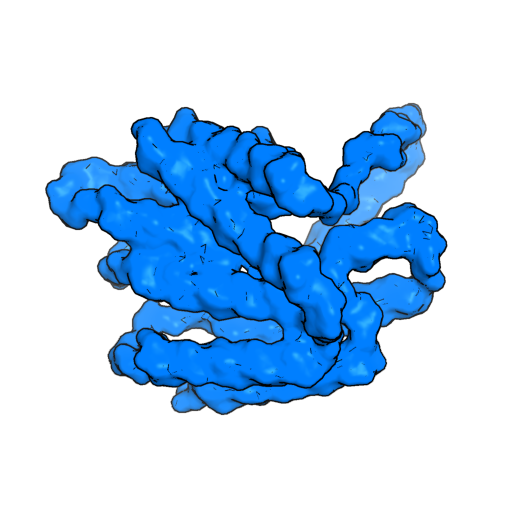7 MET A C 1
ATOM 1000 O O . MET A 1 127 ? -3.581 5.703 21.160 1.00 87.25 127 MET A O 1
ATOM 1004 N N . ARG A 1 128 ? -5.270 7.146 21.520 1.00 87.50 128 ARG A N 1
ATOM 1005 C CA . ARG A 1 128 ? -5.734 7.214 20.131 1.00 87.50 128 ARG A CA 1
ATOM 1006 C C . ARG A 1 128 ? -4.678 7.782 19.194 1.00 87.50 128 ARG A C 1
ATOM 1008 O O . ARG A 1 128 ? -4.425 7.186 18.147 1.00 87.50 128 ARG A O 1
ATOM 1015 N N . ARG A 1 129 ? -4.037 8.895 19.566 1.00 89.38 129 ARG A N 1
ATOM 1016 C CA . ARG A 1 129 ? -2.963 9.467 18.739 1.00 89.38 129 ARG A CA 1
ATOM 1017 C C . ARG A 1 129 ? -1.765 8.523 18.653 1.00 89.38 129 ARG A C 1
ATOM 1019 O O . ARG A 1 129 ? -1.274 8.262 17.561 1.00 89.38 129 ARG A O 1
ATOM 1026 N N . THR A 1 130 ? -1.379 7.922 19.783 1.00 92.00 130 THR A N 1
ATOM 1027 C CA . THR A 1 130 ? -0.283 6.939 19.829 1.00 92.00 130 THR A CA 1
ATOM 1028 C C . THR A 1 130 ? -0.586 5.703 18.979 1.00 92.00 130 THR A C 1
ATOM 1030 O O . THR A 1 130 ? 0.309 5.213 18.300 1.00 92.00 130 THR A O 1
ATOM 1033 N N . ASP A 1 131 ? -1.822 5.197 18.995 1.00 92.44 131 ASP A N 1
ATOM 1034 C CA . ASP A 1 131 ? -2.243 4.055 18.173 1.00 92.44 131 ASP A CA 1
ATOM 1035 C C . ASP A 1 131 ? -2.181 4.369 16.691 1.00 92.44 131 ASP A C 1
ATOM 1037 O O . ASP A 1 131 ? -1.627 3.585 15.932 1.00 92.44 131 ASP A O 1
ATOM 1041 N N . SER A 1 132 ? -2.682 5.539 16.307 1.00 91.94 132 SER A N 1
ATOM 1042 C CA . SER A 1 132 ? -2.716 5.954 14.908 1.00 91.94 132 SER A CA 1
ATOM 1043 C C . SER A 1 132 ? -1.306 6.221 14.375 1.00 91.94 132 SER A C 1
ATOM 1045 O O . SER A 1 132 ? -0.967 5.779 13.281 1.00 91.94 132 SER A O 1
ATOM 1047 N N . ALA A 1 133 ? -0.442 6.846 15.184 1.00 93.94 133 ALA A N 1
ATOM 1048 C CA . ALA A 1 133 ? 0.981 6.982 14.880 1.00 93.94 133 ALA A CA 1
ATOM 1049 C C . ALA A 1 133 ? 1.676 5.613 14.778 1.00 93.94 133 ALA A C 1
ATOM 1051 O O . ALA A 1 133 ? 2.460 5.387 13.861 1.00 93.94 133 ALA A O 1
ATOM 1052 N N . SER A 1 134 ? 1.358 4.678 15.681 1.00 95.31 134 SER A N 1
ATOM 1053 C CA . SER A 1 134 ? 1.917 3.320 15.659 1.00 95.31 134 SER A CA 1
ATOM 1054 C C . SER A 1 134 ? 1.447 2.527 14.436 1.00 95.31 134 SER A C 1
ATOM 1056 O O . SER A 1 134 ? 2.244 1.830 13.824 1.00 95.31 134 SER A O 1
ATOM 1058 N N . ALA A 1 135 ? 0.176 2.639 14.044 1.00 95.19 135 ALA A N 1
ATOM 1059 C CA . ALA A 1 135 ? -0.368 1.988 12.854 1.00 95.19 135 ALA A CA 1
ATOM 1060 C C . ALA A 1 135 ? 0.273 2.533 11.571 1.00 95.19 135 ALA A C 1
ATOM 1062 O O . ALA A 1 135 ? 0.680 1.752 10.712 1.00 95.19 135 ALA A O 1
ATOM 1063 N N . LEU A 1 136 ? 0.433 3.859 11.478 1.00 94.81 136 LEU A N 1
ATOM 1064 C CA . LEU A 1 136 ? 1.108 4.513 10.359 1.00 94.81 136 LEU A CA 1
ATOM 1065 C C . LEU A 1 136 ? 2.571 4.064 10.252 1.00 94.81 136 LEU A C 1
ATOM 1067 O O . LEU A 1 136 ? 2.996 3.602 9.196 1.00 94.81 136 LEU A O 1
ATOM 1071 N N . THR A 1 137 ? 3.329 4.116 11.349 1.00 95.94 137 THR A N 1
ATOM 1072 C CA . THR A 1 137 ? 4.721 3.644 11.365 1.00 95.94 137 THR A CA 1
ATOM 1073 C C . THR A 1 137 ? 4.83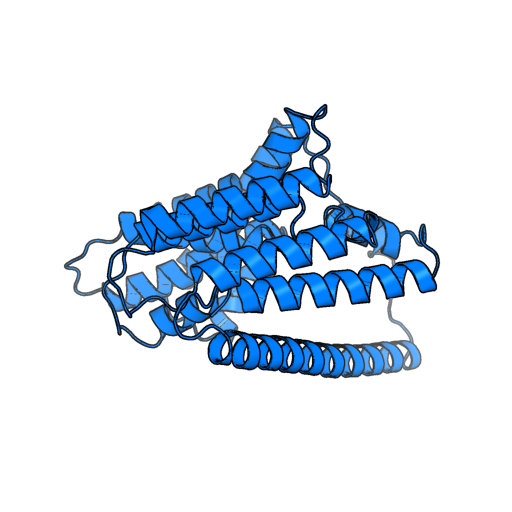5 2.155 11.072 1.00 95.94 137 THR A C 1
ATOM 1075 O O . THR A 1 137 ? 5.718 1.759 10.319 1.00 95.94 137 THR A O 1
ATOM 1078 N N . ALA A 1 138 ? 3.972 1.317 11.646 1.00 97.00 138 ALA A N 1
ATOM 1079 C CA . ALA A 1 138 ? 3.990 -0.120 11.405 1.00 97.00 138 ALA A CA 1
ATOM 1080 C C . ALA A 1 138 ? 3.752 -0.446 9.926 1.00 97.00 138 ALA A C 1
ATOM 1082 O O . ALA A 1 138 ? 4.526 -1.203 9.346 1.00 97.00 138 ALA A O 1
ATOM 1083 N N . GLY A 1 139 ? 2.736 0.157 9.303 1.00 95.44 139 GLY A N 1
ATOM 1084 C CA . GLY A 1 139 ? 2.434 -0.069 7.891 1.00 95.44 139 GLY A CA 1
ATOM 1085 C C . GLY A 1 139 ? 3.540 0.423 6.957 1.00 95.44 139 GLY A C 1
ATOM 1086 O O . GLY A 1 139 ? 3.955 -0.317 6.067 1.00 95.44 139 GLY A O 1
ATOM 1087 N N . LEU A 1 140 ? 4.101 1.614 7.198 1.00 95.00 140 LEU A N 1
ATOM 1088 C CA . LEU A 1 140 ? 5.248 2.114 6.427 1.00 95.00 140 LEU A CA 1
ATOM 1089 C C . LEU A 1 140 ? 6.498 1.245 6.626 1.00 95.00 140 LEU A C 1
ATOM 1091 O O . LEU A 1 140 ? 7.190 0.922 5.666 1.00 95.00 140 LEU A O 1
ATOM 1095 N N . SER A 1 141 ? 6.776 0.830 7.862 1.00 96.25 141 SER A N 1
ATOM 1096 C CA . SER A 1 141 ? 7.918 -0.031 8.178 1.00 96.25 141 SER A CA 1
ATOM 1097 C C . SER A 1 141 ? 7.802 -1.403 7.510 1.00 96.25 141 SER A C 1
ATOM 1099 O O . SER A 1 141 ? 8.782 -1.886 6.944 1.00 96.25 141 SER A O 1
ATOM 1101 N N . ALA A 1 142 ? 6.604 -2.001 7.519 1.00 95.12 142 ALA A N 1
ATOM 1102 C CA . ALA A 1 142 ? 6.328 -3.247 6.808 1.00 95.12 142 ALA A CA 1
ATOM 1103 C C . ALA A 1 142 ? 6.534 -3.091 5.294 1.00 95.12 142 ALA A C 1
ATOM 1105 O O . ALA A 1 142 ? 7.155 -3.945 4.667 1.00 95.12 142 ALA A O 1
ATOM 1106 N N . SER A 1 143 ? 6.070 -1.970 4.735 1.00 91.88 143 SER A N 1
ATOM 1107 C CA . SER A 1 143 ? 6.052 -1.753 3.286 1.00 91.88 143 SER A CA 1
ATOM 1108 C C . SER A 1 143 ? 7.421 -1.433 2.700 1.00 91.88 143 SER A C 1
ATOM 1110 O O . SER A 1 143 ? 7.800 -1.966 1.662 1.00 91.88 143 SER A O 1
ATOM 1112 N N . PHE A 1 144 ? 8.179 -0.572 3.378 1.00 90.50 144 PHE A N 1
ATOM 1113 C CA . PHE A 1 144 ? 9.464 -0.076 2.884 1.00 90.50 144 PHE A CA 1
ATOM 1114 C C . PHE A 1 144 ? 10.669 -0.789 3.503 1.00 90.50 144 PHE A C 1
ATOM 1116 O O . PHE A 1 144 ? 11.800 -0.563 3.084 1.00 90.50 144 PHE A O 1
ATOM 1123 N N . GLY A 1 145 ? 10.467 -1.620 4.530 1.00 90.44 145 GLY A N 1
ATOM 1124 C CA . GLY A 1 145 ? 11.564 -2.271 5.246 1.00 90.44 145 GLY A CA 1
ATOM 1125 C C . GLY A 1 145 ? 12.508 -1.284 5.949 1.00 90.44 145 GLY A C 1
ATOM 1126 O O . GLY A 1 145 ? 13.661 -1.624 6.208 1.00 90.44 145 GLY A O 1
ATOM 1127 N N . ALA A 1 146 ? 12.036 -0.068 6.239 1.00 91.50 146 ALA A N 1
ATOM 1128 C CA . ALA A 1 146 ? 12.826 1.041 6.770 1.00 91.50 146 ALA A CA 1
ATOM 1129 C C . ALA A 1 146 ? 12.216 1.563 8.089 1.00 91.50 146 ALA A C 1
ATOM 1131 O O . ALA A 1 146 ? 11.540 2.596 8.099 1.00 91.50 146 ALA A O 1
ATOM 1132 N N . PRO A 1 147 ? 12.439 0.874 9.227 1.00 93.19 147 PRO A N 1
ATOM 1133 C CA . PRO A 1 147 ? 11.761 1.186 10.486 1.00 93.19 147 PRO A CA 1
ATOM 1134 C C . PRO A 1 147 ? 12.093 2.583 11.022 1.00 93.19 147 PRO A C 1
ATOM 1136 O O . PRO A 1 147 ? 11.224 3.235 11.592 1.00 93.19 147 PRO A O 1
ATOM 1139 N N . PHE A 1 148 ? 13.320 3.071 10.822 1.00 92.81 148 PHE A N 1
ATOM 1140 C CA . PHE A 1 148 ? 13.729 4.396 11.299 1.00 92.81 148 PHE A CA 1
ATOM 1141 C C . PHE A 1 148 ? 13.064 5.528 10.511 1.00 92.81 148 PHE A C 1
ATOM 1143 O O . PHE A 1 148 ? 12.508 6.441 11.114 1.00 92.81 148 PHE A O 1
ATOM 1150 N N . ALA A 1 149 ? 13.040 5.427 9.178 1.00 92.88 149 ALA A N 1
ATOM 1151 C CA . ALA A 1 149 ? 12.335 6.387 8.329 1.00 92.88 149 ALA A CA 1
ATOM 1152 C C . ALA A 1 149 ? 10.827 6.392 8.636 1.00 92.88 149 ALA A C 1
ATOM 1154 O O . ALA A 1 149 ? 10.219 7.450 8.780 1.00 92.88 149 ALA A O 1
ATOM 1155 N N . ALA A 1 150 ? 10.237 5.212 8.847 1.00 94.06 150 ALA A N 1
ATOM 1156 C CA . ALA A 1 150 ? 8.822 5.070 9.178 1.00 94.06 150 ALA A CA 1
ATOM 1157 C C . ALA A 1 150 ? 8.418 5.719 10.519 1.00 94.06 150 ALA A C 1
ATOM 1159 O O . ALA A 1 150 ? 7.252 6.075 10.695 1.00 94.06 150 ALA A O 1
ATOM 1160 N N . VAL A 1 151 ? 9.344 5.866 11.475 1.00 94.38 151 VAL A N 1
ATOM 1161 C CA . VAL A 1 151 ? 9.096 6.560 12.756 1.00 94.38 151 VAL A CA 1
ATOM 1162 C C . VAL A 1 151 ? 9.108 8.080 12.589 1.00 94.38 151 VAL A C 1
ATOM 1164 O O . VAL A 1 151 ? 8.378 8.766 13.303 1.00 94.38 151 VAL A O 1
ATOM 1167 N N . LEU A 1 152 ? 9.896 8.610 11.650 1.00 93.94 152 LEU A N 1
ATOM 1168 C CA . LEU A 1 152 ? 9.982 10.052 11.405 1.00 93.94 152 LEU A CA 1
ATOM 1169 C C . LEU A 1 152 ? 8.688 10.611 10.809 1.00 93.94 152 LEU A C 1
ATOM 1171 O O . LEU A 1 152 ? 8.256 11.684 11.215 1.00 93.94 152 LEU A O 1
ATOM 1175 N N . VAL A 1 153 ? 8.008 9.856 9.941 1.00 92.12 153 VAL A N 1
ATOM 1176 C CA . VAL A 1 153 ? 6.783 10.326 9.269 1.00 92.12 153 VAL A CA 1
ATOM 1177 C C . VAL A 1 153 ? 5.683 10.776 10.252 1.00 92.12 153 VAL A C 1
ATOM 1179 O O . VAL A 1 153 ? 5.214 11.905 10.133 1.00 92.12 153 VAL A O 1
ATOM 1182 N N . PRO A 1 154 ? 5.265 9.988 11.265 1.00 90.88 154 PRO A N 1
ATOM 1183 C CA . PRO A 1 154 ? 4.319 10.474 12.271 1.00 90.88 154 PRO A CA 1
ATOM 1184 C C . PRO A 1 154 ? 4.816 11.695 13.051 1.00 90.88 154 PRO A C 1
ATOM 1186 O O . PRO A 1 154 ? 3.997 12.525 13.438 1.00 90.88 154 PRO A O 1
ATOM 1189 N N . ILE A 1 155 ? 6.125 11.793 13.315 1.00 89.88 155 ILE A N 1
ATOM 1190 C CA . ILE A 1 155 ? 6.718 12.917 14.054 1.00 89.88 155 ILE A CA 1
ATOM 1191 C C . ILE A 1 155 ? 6.585 14.201 13.230 1.00 89.88 155 ILE A C 1
ATOM 1193 O O . ILE A 1 155 ? 6.108 15.209 13.748 1.00 89.88 155 ILE A O 1
ATOM 1197 N N . GLU A 1 156 ? 6.937 14.146 11.946 1.00 89.56 156 GLU A N 1
ATOM 1198 C CA . GLU A 1 156 ? 6.818 15.266 11.006 1.00 89.56 156 GLU A CA 1
ATOM 1199 C C . GLU A 1 156 ? 5.361 15.674 10.769 1.00 89.56 156 GLU A C 1
ATOM 1201 O O . GLU A 1 156 ? 5.049 16.860 10.683 1.00 89.56 156 GLU A O 1
ATOM 1206 N N . LEU A 1 157 ? 4.444 14.704 10.742 1.00 86.81 157 LEU A N 1
ATOM 1207 C CA . LEU A 1 157 ? 3.003 14.945 10.622 1.00 86.81 157 LEU A CA 1
ATOM 1208 C C . LEU A 1 157 ? 2.353 15.443 11.925 1.00 86.81 157 LEU A C 1
ATOM 1210 O O . LEU A 1 157 ? 1.135 15.623 11.969 1.00 86.81 157 LEU A O 1
ATOM 1214 N N . GLY A 1 158 ? 3.128 15.643 12.997 1.00 83.75 158 GLY A N 1
ATOM 1215 C CA . GLY A 1 158 ? 2.620 16.137 14.276 1.00 83.75 158 GLY A CA 1
ATOM 1216 C C . GLY A 1 158 ? 1.699 15.148 14.996 1.00 83.75 158 GLY A C 1
ATOM 1217 O O . GLY A 1 158 ? 0.888 15.549 15.836 1.00 83.75 158 GLY A O 1
ATOM 1218 N N . LEU A 1 159 ? 1.807 13.848 14.694 1.00 80.62 159 LEU A N 1
ATOM 1219 C CA . LEU A 1 159 ? 1.032 12.802 15.354 1.00 80.62 159 LEU A CA 1
ATOM 1220 C C . LEU A 1 159 ? 1.570 12.624 16.778 1.00 80.62 159 LEU A C 1
ATOM 1222 O O . LEU A 1 159 ? 2.490 11.851 17.038 1.00 80.62 159 LEU A O 1
ATOM 1226 N N . GLY A 1 160 ? 1.015 13.395 17.715 1.00 73.00 160 GLY A N 1
ATOM 1227 C CA . GLY A 1 160 ? 1.398 13.328 19.124 1.00 73.00 160 GLY A CA 1
ATOM 1228 C C . GLY A 1 160 ? 1.250 11.914 19.703 1.00 73.00 160 GLY A C 1
ATOM 1229 O O . GLY A 1 160 ? 0.450 11.108 19.241 1.00 73.00 160 GLY A O 1
ATOM 1230 N N . GLY A 1 161 ? 2.004 11.586 20.749 1.00 80.38 161 GLY A N 1
ATOM 1231 C CA . GLY A 1 161 ? 1.910 10.275 21.391 1.00 80.38 161 GLY A CA 1
ATOM 1232 C C . GLY A 1 161 ? 3.225 9.806 21.990 1.00 80.38 161 GLY A C 1
ATOM 1233 O O . GLY A 1 161 ? 4.223 10.523 22.005 1.00 80.38 161 GLY A O 1
ATOM 1234 N N . ARG A 1 162 ? 3.230 8.579 22.514 1.00 88.81 162 ARG A N 1
ATOM 1235 C CA . ARG A 1 162 ? 4.440 7.993 23.099 1.00 88.81 162 ARG A CA 1
ATOM 1236 C C . ARG A 1 162 ? 5.343 7.422 22.002 1.00 88.81 162 ARG A C 1
ATOM 1238 O O . ARG A 1 162 ? 5.127 6.292 21.564 1.00 88.81 162 ARG A O 1
ATOM 1245 N N . THR A 1 163 ? 6.383 8.168 21.634 1.00 91.25 163 THR A N 1
ATOM 1246 C CA . THR A 1 163 ? 7.381 7.828 20.594 1.00 91.25 163 THR A CA 1
ATOM 1247 C C . THR A 1 163 ? 7.931 6.409 20.712 1.00 91.25 163 THR A C 1
ATOM 1249 O O . THR A 1 163 ? 8.011 5.687 19.725 1.00 91.25 163 THR A O 1
ATOM 1252 N N . LEU A 1 164 ? 8.211 5.944 21.930 1.00 94.50 164 LEU A N 1
ATOM 1253 C CA . LEU A 1 164 ? 8.703 4.586 22.159 1.00 94.50 164 LEU A CA 1
ATOM 1254 C C . LEU A 1 164 ? 7.716 3.496 21.695 1.00 94.50 164 LEU A C 1
ATOM 1256 O O . LEU A 1 164 ? 8.134 2.443 21.232 1.00 94.50 164 LEU A O 1
ATOM 1260 N N . SER A 1 165 ? 6.400 3.722 21.783 1.00 94.75 165 SER A N 1
ATOM 1261 C CA . SER A 1 165 ? 5.413 2.759 21.254 1.00 94.75 165 SER A CA 1
ATOM 1262 C C . SER A 1 165 ? 5.376 2.754 19.730 1.00 94.75 165 SER A C 1
ATOM 1264 O O . SER A 1 165 ? 5.298 1.681 19.140 1.00 94.75 165 SER A O 1
ATOM 1266 N N . VAL A 1 166 ? 5.528 3.928 19.121 1.00 95.12 166 VAL A N 1
ATOM 1267 C CA . VAL A 1 166 ? 5.636 4.093 17.669 1.00 95.12 166 VAL A CA 1
ATOM 1268 C C . VAL A 1 166 ? 6.878 3.358 17.148 1.00 95.12 166 VAL A C 1
ATOM 1270 O O . VAL A 1 166 ? 6.766 2.502 16.274 1.00 95.12 166 VAL A O 1
ATOM 1273 N N . ALA A 1 167 ? 8.037 3.561 17.781 1.00 96.00 167 ALA A N 1
ATOM 1274 C CA . ALA A 1 167 ? 9.273 2.854 17.443 1.00 96.00 167 ALA A CA 1
ATOM 1275 C C . ALA A 1 167 ? 9.147 1.327 17.580 1.00 96.00 167 ALA A C 1
ATOM 1277 O O . ALA A 1 167 ? 9.520 0.594 16.666 1.00 96.00 167 ALA A O 1
ATOM 1278 N N . ILE A 1 168 ? 8.561 0.832 18.679 1.00 97.19 168 ILE A N 1
ATOM 1279 C CA . ILE A 1 168 ? 8.327 -0.610 18.874 1.00 97.19 168 ILE A CA 1
ATOM 1280 C C . ILE A 1 168 ? 7.407 -1.176 17.785 1.00 97.19 168 ILE A C 1
ATOM 1282 O O . ILE A 1 168 ? 7.657 -2.274 17.289 1.00 97.19 168 ILE A O 1
ATOM 1286 N N . SER A 1 169 ? 6.357 -0.452 17.392 1.00 96.94 169 SER A N 1
ATOM 1287 C CA . SER A 1 169 ? 5.455 -0.905 16.325 1.00 96.94 169 SER A CA 1
ATOM 1288 C C . SER A 1 169 ? 6.156 -0.990 14.964 1.00 96.94 169 SER A C 1
ATOM 1290 O O . SER A 1 169 ? 6.002 -1.985 14.263 1.00 96.94 169 SER A O 1
ATOM 1292 N N . GLY A 1 170 ? 7.018 -0.021 14.637 1.00 96.88 170 GLY A N 1
ATOM 1293 C CA . GLY A 1 170 ? 7.834 -0.052 13.422 1.00 96.88 170 GLY A CA 1
ATOM 1294 C C . GLY A 1 170 ? 8.843 -1.195 13.417 1.00 96.88 170 GLY A C 1
ATOM 1295 O O . GLY A 1 170 ? 8.926 -1.938 12.440 1.00 96.88 170 GLY A O 1
ATOM 1296 N N . LEU A 1 171 ? 9.577 -1.382 14.517 1.00 97.38 171 LEU A N 1
ATOM 1297 C CA . LEU A 1 171 ? 10.554 -2.466 14.649 1.00 97.38 171 LEU A CA 1
ATOM 1298 C C . LEU A 1 171 ? 9.892 -3.845 14.603 1.00 97.38 171 LEU A C 1
ATOM 1300 O O . LEU A 1 171 ? 10.381 -4.732 13.912 1.00 97.38 171 LEU A O 1
ATOM 1304 N N . SER A 1 172 ? 8.771 -4.028 15.302 1.00 97.88 172 SER A N 1
ATOM 1305 C CA . SER A 1 172 ? 8.040 -5.300 15.279 1.00 97.88 172 SER A CA 1
ATOM 1306 C C . SER A 1 172 ? 7.476 -5.616 13.896 1.00 97.88 172 SER A C 1
ATOM 1308 O O . SER A 1 172 ? 7.586 -6.763 13.473 1.00 97.88 172 SER A O 1
ATOM 1310 N N . ALA A 1 173 ? 6.958 -4.625 13.163 1.00 97.62 173 ALA A N 1
ATOM 1311 C CA . ALA A 1 173 ? 6.541 -4.802 11.772 1.00 97.62 173 ALA A CA 1
ATOM 1312 C C . ALA A 1 173 ? 7.713 -5.230 10.876 1.00 97.62 173 ALA A C 1
ATOM 1314 O O . ALA A 1 173 ? 7.619 -6.239 10.184 1.00 97.62 173 ALA A O 1
ATOM 1315 N N . PHE A 1 174 ? 8.846 -4.524 10.959 1.00 96.50 174 PHE A N 1
ATOM 1316 C CA . PHE A 1 174 ? 10.053 -4.843 10.192 1.00 96.50 174 PHE A CA 1
ATOM 1317 C C . PHE A 1 174 ? 10.553 -6.266 10.465 1.00 96.50 174 PHE A C 1
ATOM 1319 O O . PHE A 1 174 ? 10.771 -7.041 9.536 1.00 96.50 174 PHE A O 1
ATOM 1326 N N . VAL A 1 175 ? 10.715 -6.630 11.741 1.00 96.94 175 VAL A N 1
ATOM 1327 C CA . VAL A 1 175 ? 11.185 -7.966 12.131 1.00 96.94 175 VAL A CA 1
ATOM 1328 C C . VAL A 1 175 ? 10.198 -9.039 11.675 1.00 96.94 175 VAL A C 1
ATOM 1330 O O . VAL A 1 175 ? 10.625 -10.061 11.149 1.00 96.94 175 VAL A O 1
ATOM 1333 N N . SER A 1 176 ? 8.892 -8.799 11.817 1.00 97.06 176 SER A N 1
ATOM 1334 C CA . SER A 1 176 ? 7.859 -9.756 11.406 1.00 97.06 176 SER A CA 1
ATOM 1335 C C . SER A 1 176 ? 7.870 -9.990 9.896 1.00 97.06 176 SER A C 1
ATOM 1337 O O . SER A 1 176 ? 7.858 -11.143 9.480 1.00 97.06 176 SER A O 1
ATOM 1339 N N . VAL A 1 177 ? 7.987 -8.933 9.084 1.00 94.94 177 VAL A N 1
ATOM 1340 C CA . VAL A 1 177 ? 8.167 -9.044 7.625 1.00 94.94 177 VAL A CA 1
ATOM 1341 C C . VAL A 1 177 ? 9.400 -9.883 7.293 1.00 94.94 177 VAL A C 1
ATOM 1343 O O . VAL A 1 177 ? 9.306 -10.842 6.539 1.00 94.94 177 VAL A O 1
ATOM 1346 N N . ARG A 1 178 ? 10.550 -9.610 7.924 1.00 93.00 178 ARG A N 1
ATOM 1347 C CA . ARG A 1 178 ? 11.784 -10.378 7.675 1.00 93.00 178 ARG A CA 1
ATOM 1348 C C . ARG A 1 178 ? 11.686 -11.844 8.086 1.00 93.00 178 ARG A C 1
ATOM 1350 O O . ARG A 1 178 ? 12.312 -12.689 7.449 1.00 93.00 178 ARG A O 1
ATOM 1357 N N . ILE A 1 179 ? 10.949 -12.144 9.154 1.00 95.06 179 ILE A N 1
ATOM 1358 C CA . ILE A 1 179 ? 10.672 -13.525 9.555 1.00 95.06 179 ILE A CA 1
ATOM 1359 C C . ILE A 1 179 ? 9.799 -14.191 8.493 1.00 95.06 179 ILE A C 1
ATOM 1361 O O . ILE A 1 179 ? 10.181 -15.251 8.011 1.00 95.06 179 ILE A O 1
ATOM 1365 N N . LEU A 1 180 ? 8.695 -13.554 8.087 1.00 93.81 180 LEU A N 1
ATOM 1366 C CA . LEU A 1 180 ? 7.773 -14.086 7.082 1.00 93.81 180 LEU A CA 1
ATOM 1367 C C . LEU A 1 180 ? 8.471 -14.329 5.735 1.00 93.81 180 LEU A C 1
ATOM 1369 O O . LEU A 1 180 ? 8.383 -15.437 5.203 1.00 93.81 180 LEU A O 1
ATOM 1373 N N . ASP A 1 181 ? 9.245 -13.354 5.252 1.00 90.62 181 ASP A N 1
ATOM 1374 C CA . ASP A 1 181 ? 10.055 -13.462 4.033 1.00 90.62 181 ASP A CA 1
ATOM 1375 C C . ASP A 1 181 ? 10.958 -14.704 4.071 1.00 90.62 181 ASP A C 1
ATOM 1377 O O . ASP A 1 181 ? 10.992 -15.491 3.126 1.00 90.62 181 ASP A O 1
ATOM 1381 N N . ARG A 1 182 ? 11.669 -14.917 5.188 1.00 90.25 182 ARG A N 1
A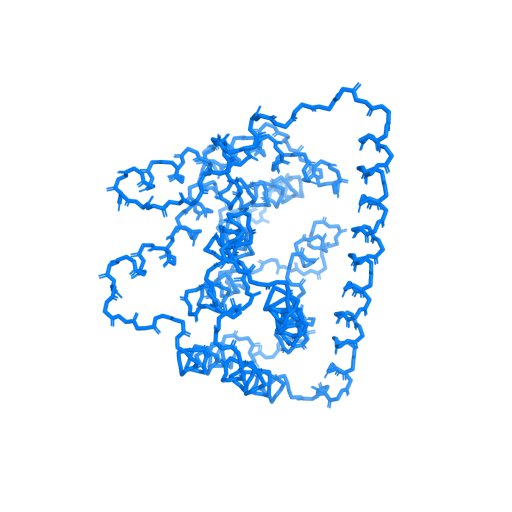TOM 1382 C CA . ARG A 1 182 ? 12.569 -16.069 5.361 1.00 90.25 182 ARG A CA 1
ATOM 1383 C C . ARG A 1 182 ? 11.819 -17.388 5.487 1.00 90.25 182 ARG A C 1
ATOM 1385 O O . ARG A 1 182 ? 12.292 -18.392 4.968 1.00 90.25 182 ARG A O 1
ATOM 1392 N N . THR A 1 183 ? 10.684 -17.408 6.184 1.00 92.56 183 THR A N 1
ATOM 1393 C CA . THR A 1 183 ? 9.910 -18.641 6.394 1.00 92.56 183 THR A CA 1
ATOM 1394 C C . THR A 1 183 ? 9.225 -19.128 5.126 1.00 92.56 183 THR A C 1
ATOM 1396 O O . THR A 1 183 ? 9.095 -20.333 4.940 1.00 92.56 183 THR A O 1
ATOM 1399 N N . PHE A 1 184 ? 8.805 -18.209 4.255 1.00 90.62 184 PHE A N 1
ATOM 1400 C CA . PHE A 1 184 ? 8.077 -18.528 3.028 1.00 90.62 184 PHE A CA 1
ATOM 1401 C C . PHE A 1 184 ? 8.926 -18.375 1.759 1.00 90.62 184 PHE A C 1
ATOM 1403 O O . PHE A 1 184 ? 8.388 -18.506 0.664 1.00 90.62 184 PHE A O 1
ATOM 1410 N N . LEU A 1 185 ? 10.237 -18.127 1.906 1.00 84.25 185 LEU A N 1
ATOM 1411 C CA . LEU A 1 185 ? 11.197 -17.942 0.809 1.00 84.25 185 LEU A CA 1
ATOM 1412 C C . LEU A 1 185 ? 10.705 -16.924 -0.232 1.00 84.25 185 LEU A C 1
ATOM 1414 O O . LEU A 1 185 ? 10.780 -17.152 -1.436 1.00 84.25 185 LEU A O 1
ATOM 1418 N N . LEU A 1 186 ? 10.162 -15.803 0.246 1.00 81.06 186 LEU A N 1
ATOM 1419 C CA . LEU A 1 186 ? 9.629 -14.764 -0.625 1.00 81.06 186 LEU A CA 1
ATOM 1420 C C . LEU A 1 186 ? 10.779 -13.935 -1.195 1.00 81.06 186 LEU A C 1
ATOM 1422 O O . LEU A 1 186 ? 11.513 -13.270 -0.460 1.00 81.06 186 LEU A O 1
ATOM 1426 N N . GLU A 1 187 ? 10.926 -13.961 -2.516 1.00 70.56 187 GLU A N 1
ATOM 1427 C CA . GLU A 1 187 ? 11.885 -13.113 -3.215 1.00 70.56 187 GLU A CA 1
ATOM 1428 C C . GLU A 1 187 ? 11.360 -11.675 -3.279 1.00 70.56 187 GLU A C 1
ATOM 1430 O O . GLU A 1 187 ? 10.230 -11.407 -3.696 1.00 70.56 187 GLU A O 1
ATOM 1435 N N . ARG A 1 188 ? 12.197 -10.731 -2.845 1.00 71.94 188 ARG A N 1
ATOM 1436 C CA . ARG A 1 188 ? 11.932 -9.295 -2.925 1.00 71.94 188 ARG A CA 1
ATOM 1437 C C . ARG A 1 188 ? 13.080 -8.621 -3.637 1.00 71.94 188 ARG A C 1
ATOM 1439 O O . ARG A 1 188 ? 14.223 -9.047 -3.522 1.00 71.94 188 ARG A O 1
ATOM 1446 N N . PHE A 1 189 ? 12.771 -7.522 -4.305 1.00 68.31 189 PHE A N 1
ATOM 1447 C CA . PHE A 1 189 ? 13.806 -6.654 -4.833 1.00 68.31 189 PHE A CA 1
ATOM 1448 C C . PHE A 1 189 ? 14.494 -5.912 -3.674 1.00 68.31 189 PHE A C 1
ATOM 1450 O O . PHE A 1 189 ? 13.869 -5.110 -2.972 1.00 68.31 189 PHE A O 1
ATOM 1457 N N . HIS A 1 190 ? 15.777 -6.198 -3.437 1.00 64.88 190 HIS A N 1
ATOM 1458 C CA . HIS A 1 190 ? 16.584 -5.534 -2.411 1.00 64.88 190 HIS A CA 1
ATOM 1459 C C . HIS A 1 190 ? 17.446 -4.435 -3.038 1.00 64.88 190 HIS A C 1
ATOM 1461 O O . HIS A 1 190 ? 18.532 -4.695 -3.541 1.00 64.88 190 HIS A O 1
ATOM 1467 N N . PHE A 1 191 ? 17.016 -3.183 -2.878 1.00 63.12 191 PHE A N 1
ATOM 1468 C CA . PHE A 1 191 ? 17.747 -1.971 -3.291 1.00 63.12 191 PHE A CA 1
ATOM 1469 C C . PHE A 1 191 ? 19.192 -1.864 -2.784 1.00 63.12 191 PHE A C 1
ATOM 1471 O O . PHE A 1 191 ? 19.998 -1.122 -3.341 1.00 63.12 191 PHE A O 1
ATOM 1478 N N . GLY A 1 192 ? 19.503 -2.550 -1.681 1.00 55.12 192 GLY A N 1
ATOM 1479 C CA . GLY A 1 192 ? 20.740 -2.353 -0.937 1.00 55.12 192 GLY A CA 1
ATOM 1480 C C . GLY A 1 192 ? 21.993 -2.648 -1.751 1.00 55.12 192 GLY A C 1
ATOM 1481 O O . GLY A 1 192 ? 22.949 -1.910 -1.623 1.00 55.12 192 GLY A O 1
ATOM 1482 N N . LEU A 1 193 ? 22.012 -3.678 -2.597 1.00 55.56 193 LEU A N 1
ATOM 1483 C CA . LEU A 1 193 ? 23.267 -4.121 -3.219 1.00 55.56 193 LEU A CA 1
ATOM 1484 C C . LEU A 1 193 ? 23.705 -3.270 -4.421 1.00 55.56 193 LEU A C 1
ATOM 1486 O O . LEU A 1 193 ? 24.896 -3.209 -4.705 1.00 55.56 193 LEU A O 1
ATOM 1490 N N . GLU A 1 194 ? 22.778 -2.584 -5.091 1.00 60.19 194 GLU A N 1
ATOM 1491 C CA . GLU A 1 194 ? 23.061 -1.892 -6.360 1.00 60.19 194 GLU A CA 1
ATOM 1492 C C . GLU A 1 194 ? 23.338 -0.390 -6.195 1.00 60.19 194 GLU A C 1
ATOM 1494 O O . GLU A 1 194 ? 24.031 0.205 -7.015 1.00 60.19 194 GLU A O 1
ATOM 1499 N N . LEU A 1 195 ? 22.843 0.238 -5.121 1.00 62.47 195 LEU A N 1
ATOM 1500 C CA . LEU A 1 195 ? 22.958 1.690 -4.907 1.00 62.47 195 LEU A CA 1
ATOM 1501 C C . LEU A 1 195 ? 24.172 2.110 -4.054 1.00 62.47 195 LEU A C 1
ATOM 1503 O O . LEU A 1 195 ? 24.472 3.301 -3.986 1.00 62.47 195 LEU A O 1
ATOM 1507 N N . PHE A 1 196 ? 24.895 1.171 -3.423 1.00 61.12 196 PHE A N 1
ATOM 1508 C CA . PHE A 1 196 ? 26.041 1.486 -2.545 1.00 61.12 196 PHE A CA 1
ATOM 1509 C C . PHE A 1 196 ? 27.258 2.080 -3.269 1.00 61.12 196 PHE A C 1
ATOM 1511 O O . PHE A 1 196 ? 28.129 2.632 -2.606 1.00 61.12 196 PHE A O 1
ATOM 1518 N N . SER A 1 197 ? 27.333 1.993 -4.598 1.00 63.78 197 SER A N 1
ATOM 1519 C CA . SER A 1 197 ? 28.451 2.534 -5.382 1.00 63.78 197 SER A CA 1
ATOM 1520 C C . SER A 1 197 ? 28.244 3.976 -5.858 1.00 63.78 197 SER A C 1
ATOM 1522 O O . SER A 1 197 ? 29.064 4.487 -6.622 1.00 63.78 197 SER A O 1
ATOM 1524 N N . PHE A 1 198 ? 27.132 4.628 -5.494 1.00 67.38 198 PHE A N 1
ATOM 1525 C CA . PHE A 1 198 ? 26.850 5.991 -5.942 1.00 67.38 198 PHE A CA 1
ATOM 1526 C C . PHE A 1 198 ? 27.482 7.025 -5.008 1.00 67.38 198 PHE A C 1
ATOM 1528 O O . PHE A 1 198 ? 26.833 7.572 -4.117 1.00 67.38 198 PHE A O 1
ATOM 1535 N N . ASP A 1 199 ? 28.757 7.314 -5.237 1.00 77.19 199 ASP A N 1
ATOM 1536 C CA . ASP A 1 199 ? 29.461 8.350 -4.494 1.00 77.19 199 ASP A CA 1
ATOM 1537 C C . ASP A 1 199 ? 29.354 9.726 -5.175 1.00 77.19 199 ASP A C 1
ATOM 1539 O O . ASP A 1 199 ? 29.609 9.898 -6.374 1.00 77.19 199 ASP A O 1
ATOM 1543 N N . ILE A 1 200 ? 28.991 10.740 -4.386 1.00 78.12 200 ILE A N 1
ATOM 1544 C CA . ILE A 1 200 ? 28.827 12.125 -4.840 1.00 78.12 200 ILE A CA 1
ATOM 1545 C C . ILE A 1 200 ? 30.072 12.918 -4.439 1.00 78.12 200 ILE A C 1
ATOM 1547 O O . ILE A 1 200 ? 30.223 13.322 -3.288 1.00 78.12 200 ILE A O 1
ATOM 1551 N N . TYR A 1 201 ? 30.954 13.186 -5.400 1.00 83.88 201 TYR A N 1
ATOM 1552 C CA . TYR A 1 201 ? 32.219 13.888 -5.149 1.00 83.88 201 TYR A CA 1
ATOM 1553 C C . TYR A 1 201 ? 32.291 15.281 -5.781 1.00 83.88 201 TYR A C 1
ATOM 1555 O O . TYR A 1 201 ? 33.107 16.102 -5.369 1.00 83.88 201 TYR A O 1
ATOM 1563 N N . ARG A 1 202 ? 31.469 15.577 -6.797 1.00 90.81 202 ARG A N 1
ATOM 1564 C CA . ARG A 1 202 ? 31.572 16.820 -7.582 1.00 90.81 202 ARG A CA 1
ATOM 1565 C C . ARG A 1 202 ? 30.385 17.747 -7.344 1.00 90.81 202 ARG A C 1
ATOM 1567 O O . ARG A 1 202 ? 29.241 17.304 -7.330 1.00 90.81 202 ARG A O 1
ATOM 1574 N N . LEU A 1 203 ? 30.637 19.060 -7.291 1.00 91.75 203 LEU A N 1
ATOM 1575 C CA . LEU A 1 203 ? 29.587 20.089 -7.193 1.00 91.75 203 LEU A CA 1
ATOM 1576 C C . LEU A 1 203 ? 28.545 19.967 -8.319 1.00 91.75 203 LEU A C 1
ATOM 1578 O O . LEU A 1 203 ? 27.355 20.151 -8.093 1.00 91.75 203 LEU A O 1
ATOM 1582 N N . GLN A 1 204 ? 28.971 19.587 -9.527 1.00 92.44 204 GLN A N 1
ATOM 1583 C CA . GLN A 1 204 ? 28.060 19.357 -10.649 1.00 92.44 204 GLN A CA 1
ATOM 1584 C C . GLN A 1 204 ? 27.027 18.254 -10.354 1.00 92.44 204 GLN A C 1
ATOM 1586 O O . GLN A 1 204 ? 25.870 18.391 -10.739 1.00 92.44 204 GLN A O 1
ATOM 1591 N N . GLN A 1 205 ? 27.411 17.183 -9.649 1.00 90.44 205 GLN A N 1
ATOM 1592 C CA . GLN A 1 205 ? 26.483 16.116 -9.254 1.00 90.44 205 GLN A CA 1
ATOM 1593 C C . GLN A 1 205 ? 25.469 16.629 -8.221 1.00 90.44 205 GLN A C 1
ATOM 1595 O O . GLN A 1 205 ? 24.285 16.326 -8.332 1.00 90.44 205 GLN A O 1
ATOM 1600 N N . TRP A 1 206 ? 25.900 17.480 -7.283 1.00 91.44 206 TRP A N 1
ATOM 1601 C CA . TRP A 1 206 ? 24.996 18.165 -6.352 1.00 91.44 206 TRP A CA 1
ATOM 1602 C C . TRP A 1 206 ? 23.983 19.063 -7.066 1.00 91.44 206 TRP A C 1
ATOM 1604 O O . TRP A 1 206 ? 22.807 19.056 -6.711 1.00 91.44 206 TRP A O 1
ATOM 1614 N N . MET A 1 207 ? 24.401 19.785 -8.108 1.00 93.00 207 MET A N 1
ATOM 1615 C CA . MET A 1 207 ? 23.489 20.603 -8.917 1.00 93.00 207 MET A CA 1
ATOM 1616 C C . MET A 1 207 ? 22.464 19.752 -9.674 1.00 93.00 207 MET A C 1
ATOM 1618 O O . MET A 1 207 ? 21.292 20.128 -9.751 1.00 93.00 207 MET A O 1
ATOM 1622 N N . TRP A 1 208 ? 22.871 18.589 -10.192 1.00 92.06 208 TRP A N 1
ATOM 1623 C CA . TRP A 1 208 ? 21.943 17.631 -10.797 1.00 92.06 208 TRP A CA 1
ATOM 1624 C C . TRP A 1 208 ? 20.942 17.079 -9.782 1.00 92.06 208 TRP A C 1
ATOM 1626 O O . TRP A 1 208 ? 19.749 17.053 -10.072 1.00 92.06 208 TRP A O 1
ATOM 1636 N N . LEU A 1 209 ? 21.397 16.714 -8.580 1.00 90.62 209 LEU A N 1
ATOM 1637 C CA . LEU A 1 209 ? 20.525 16.256 -7.495 1.00 90.62 209 LEU A CA 1
ATOM 1638 C C . LEU A 1 209 ? 19.532 17.334 -7.065 1.00 90.62 209 LEU A C 1
ATOM 1640 O O . LEU A 1 209 ? 18.352 17.041 -6.899 1.00 90.62 209 LEU A O 1
ATOM 1644 N N . LEU A 1 210 ? 19.981 18.585 -6.939 1.00 93.94 210 LEU A N 1
ATOM 1645 C CA . LEU A 1 210 ? 19.109 19.713 -6.625 1.00 93.94 210 LEU A CA 1
ATOM 1646 C C . LEU A 1 210 ? 18.053 19.923 -7.717 1.00 93.94 210 LEU A C 1
ATOM 1648 O O . LEU A 1 210 ? 16.873 20.083 -7.417 1.00 93.94 210 LEU A O 1
ATOM 1652 N N . SER A 1 211 ? 18.467 19.880 -8.985 1.00 94.88 211 SER A N 1
ATOM 1653 C CA . SER A 1 211 ? 17.559 20.023 -10.128 1.00 94.88 211 SER A CA 1
ATOM 1654 C C . SER A 1 211 ? 16.518 18.903 -10.157 1.00 94.88 211 SER A C 1
ATOM 1656 O O . SER A 1 211 ? 15.332 19.162 -10.353 1.00 94.88 211 SER A O 1
ATOM 1658 N N . LEU A 1 212 ? 16.948 17.667 -9.894 1.00 92.81 212 LEU A N 1
ATOM 1659 C CA . LEU A 1 212 ? 16.071 16.506 -9.796 1.00 92.81 212 LEU A CA 1
ATOM 1660 C C . LEU A 1 212 ? 15.103 16.641 -8.615 1.00 92.81 212 LEU A C 1
ATOM 1662 O O . LEU A 1 212 ? 13.913 16.407 -8.791 1.00 92.81 212 LEU A O 1
ATOM 1666 N N . ALA A 1 213 ? 15.568 17.088 -7.446 1.00 93.94 213 ALA A N 1
ATOM 1667 C CA . ALA A 1 213 ? 14.719 17.313 -6.277 1.00 93.94 213 ALA A CA 1
ATOM 1668 C C . ALA A 1 213 ? 13.626 18.360 -6.551 1.00 93.94 213 ALA A C 1
ATOM 1670 O O . ALA A 1 213 ? 12.460 18.133 -6.225 1.00 93.94 213 ALA A O 1
ATOM 1671 N N . ILE A 1 214 ? 13.977 19.475 -7.205 1.00 96.00 214 ILE A N 1
ATOM 1672 C CA . ILE A 1 214 ? 13.012 20.505 -7.619 1.00 96.00 214 ILE A CA 1
ATOM 1673 C C . ILE A 1 214 ? 12.001 19.916 -8.606 1.00 96.00 214 ILE A C 1
ATOM 1675 O O . ILE A 1 214 ? 10.795 20.084 -8.426 1.00 96.00 214 ILE A O 1
ATOM 1679 N N . LEU A 1 215 ? 12.472 19.190 -9.622 1.00 95.38 215 LEU A N 1
ATOM 1680 C CA . LEU A 1 215 ? 11.617 18.585 -10.639 1.00 95.38 215 LEU A CA 1
ATOM 1681 C C . LEU A 1 215 ? 10.659 17.547 -10.035 1.00 95.38 215 LEU A C 1
ATOM 1683 O O . LEU A 1 215 ? 9.462 17.590 -10.312 1.00 95.38 215 LEU A O 1
ATOM 1687 N N . CYS A 1 216 ? 11.140 16.677 -9.146 1.00 93.69 216 CYS A N 1
ATOM 1688 C CA . CYS A 1 216 ? 10.310 15.736 -8.396 1.00 93.69 216 CYS A CA 1
ATOM 1689 C C . CYS A 1 216 ? 9.284 16.456 -7.513 1.00 93.69 216 CYS A C 1
ATOM 1691 O O . CYS A 1 216 ? 8.135 16.018 -7.445 1.00 93.69 216 CYS A O 1
ATOM 1693 N N . GLY A 1 217 ? 9.657 17.569 -6.875 1.00 93.69 217 GLY A N 1
ATOM 1694 C CA . GLY A 1 217 ? 8.741 18.394 -6.087 1.00 93.69 217 GLY A CA 1
ATOM 1695 C C . GLY A 1 217 ? 7.613 18.991 -6.933 1.00 93.69 217 GLY A C 1
ATOM 1696 O O . GLY A 1 217 ? 6.438 18.852 -6.586 1.00 93.69 217 GLY A O 1
ATOM 1697 N N . VAL A 1 218 ? 7.949 19.587 -8.082 1.00 95.25 218 VAL A N 1
ATOM 1698 C CA . VAL A 1 218 ? 6.971 20.157 -9.026 1.00 95.25 218 VAL A CA 1
ATOM 1699 C C . VAL A 1 218 ? 6.062 19.072 -9.604 1.00 95.25 218 VAL A C 1
ATOM 1701 O O . VAL A 1 218 ? 4.842 19.244 -9.621 1.00 95.25 218 VAL A O 1
ATOM 1704 N N . LEU A 1 219 ? 6.625 17.935 -10.025 1.00 93.06 219 LEU A N 1
ATOM 1705 C CA . LEU A 1 219 ? 5.847 16.802 -10.531 1.00 93.06 219 LEU A CA 1
ATOM 1706 C C . LEU A 1 219 ? 4.896 16.254 -9.466 1.00 93.06 219 LEU A C 1
ATOM 1708 O O . LEU A 1 219 ? 3.720 16.049 -9.752 1.00 93.06 219 LEU A O 1
ATOM 1712 N N . SER A 1 220 ? 5.369 16.077 -8.231 1.00 91.38 220 SER A N 1
ATOM 1713 C CA . SER A 1 220 ? 4.542 15.595 -7.119 1.00 91.38 220 SER A CA 1
ATOM 1714 C C . SER A 1 220 ? 3.388 16.554 -6.828 1.00 91.38 220 SER A C 1
ATOM 1716 O O . SER A 1 220 ? 2.243 16.122 -6.693 1.00 91.38 220 SER A O 1
ATOM 1718 N N . ALA A 1 221 ? 3.653 17.864 -6.801 1.00 92.81 221 ALA A N 1
ATOM 1719 C CA . ALA A 1 221 ? 2.607 18.871 -6.659 1.00 92.81 221 ALA A CA 1
ATOM 1720 C C . ALA A 1 221 ? 1.590 18.791 -7.810 1.00 92.81 221 ALA A C 1
ATOM 1722 O O . ALA A 1 221 ? 0.385 18.809 -7.553 1.00 92.81 221 ALA A O 1
ATOM 1723 N N . GLY A 1 222 ? 2.052 18.645 -9.056 1.00 92.69 222 GLY A N 1
ATOM 1724 C CA . GLY A 1 222 ? 1.193 18.463 -10.228 1.00 92.69 222 GLY A CA 1
ATOM 1725 C C . GLY A 1 222 ? 0.298 17.225 -10.122 1.00 92.69 222 GLY A C 1
ATOM 1726 O O . GLY A 1 222 ? -0.909 17.320 -10.342 1.00 92.69 222 GLY A O 1
ATOM 1727 N N . ILE A 1 223 ? 0.857 16.089 -9.698 1.00 89.88 223 ILE A N 1
ATOM 1728 C CA . ILE A 1 223 ? 0.128 14.832 -9.473 1.00 89.88 223 ILE A CA 1
ATOM 1729 C C . ILE A 1 223 ? -0.961 15.009 -8.409 1.00 89.88 223 ILE A C 1
ATOM 1731 O O . ILE A 1 223 ? -2.106 14.614 -8.630 1.00 89.88 223 ILE A O 1
ATOM 1735 N N . ILE A 1 224 ? -0.644 15.654 -7.282 1.00 89.31 224 ILE A N 1
ATOM 1736 C CA . ILE A 1 224 ? -1.615 15.924 -6.210 1.00 89.31 224 ILE A CA 1
ATOM 1737 C C . ILE A 1 224 ? -2.764 16.805 -6.722 1.00 89.31 224 ILE A C 1
ATOM 1739 O O . ILE A 1 224 ? -3.933 16.508 -6.461 1.00 89.31 224 ILE A O 1
ATOM 1743 N N . HIS A 1 225 ? -2.456 17.871 -7.469 1.00 90.75 225 HIS A N 1
ATOM 1744 C CA . HIS A 1 225 ? -3.476 18.755 -8.041 1.00 90.75 225 HIS A CA 1
ATOM 1745 C C . HIS A 1 225 ? -4.355 18.023 -9.055 1.00 90.75 225 HIS A C 1
ATOM 1747 O O . HIS A 1 225 ? -5.573 18.196 -9.038 1.00 90.75 225 HIS A O 1
ATOM 1753 N N . LEU A 1 226 ? -3.759 17.171 -9.890 1.00 89.44 226 LEU A N 1
ATOM 1754 C CA . LEU A 1 226 ? -4.478 16.361 -10.863 1.00 89.44 226 LEU A CA 1
ATOM 1755 C C . LEU A 1 226 ? -5.430 15.373 -10.177 1.00 89.44 226 LEU A C 1
ATOM 1757 O O . LEU A 1 226 ? -6.613 15.337 -10.513 1.00 89.44 226 LEU A O 1
ATOM 1761 N N . ILE A 1 227 ? -4.954 14.617 -9.182 1.00 87.94 227 ILE A N 1
ATOM 1762 C CA . ILE A 1 227 ? -5.793 13.686 -8.412 1.00 87.94 227 ILE A CA 1
ATOM 1763 C C . ILE A 1 227 ? -6.955 14.438 -7.760 1.00 87.94 227 ILE A C 1
ATOM 1765 O O . ILE A 1 227 ? -8.106 14.013 -7.870 1.00 87.94 227 ILE A O 1
ATOM 1769 N N . ARG A 1 228 ? -6.678 15.585 -7.129 1.00 86.69 228 ARG A N 1
ATOM 1770 C CA . ARG A 1 228 ? -7.709 16.408 -6.487 1.00 86.69 228 ARG A CA 1
ATOM 1771 C C . ARG A 1 228 ? -8.728 16.934 -7.496 1.00 86.69 228 ARG A C 1
ATOM 1773 O O . ARG A 1 228 ? -9.924 16.933 -7.211 1.00 86.69 228 ARG A O 1
ATOM 1780 N N . TYR A 1 229 ? -8.276 17.357 -8.674 1.00 89.75 229 TYR A N 1
ATOM 1781 C CA . TYR A 1 229 ? -9.153 17.767 -9.766 1.00 89.75 229 TYR A CA 1
ATOM 1782 C C . TYR A 1 229 ? -10.087 16.621 -10.179 1.00 89.75 229 TYR A C 1
ATOM 1784 O O . TYR A 1 229 ? -11.302 16.814 -10.232 1.00 89.75 229 TYR A O 1
ATOM 1792 N N . PHE A 1 230 ? -9.563 15.408 -10.383 1.00 87.94 230 PHE A N 1
ATOM 1793 C CA . PHE A 1 230 ? -10.390 14.237 -10.689 1.00 87.94 230 PHE A CA 1
ATOM 1794 C C . PHE A 1 230 ? -11.378 13.905 -9.565 1.00 87.94 230 PHE A C 1
ATOM 1796 O O . PHE A 1 230 ? -12.559 13.716 -9.842 1.00 87.94 230 PHE A O 1
ATOM 1803 N N . GLN A 1 231 ? -10.946 13.901 -8.303 1.00 84.94 231 GLN A N 1
ATOM 1804 C CA . GLN A 1 231 ? -11.817 13.655 -7.145 1.00 84.94 231 GLN A CA 1
ATOM 1805 C C . GLN A 1 231 ? -12.987 14.644 -7.068 1.00 84.94 231 GLN A C 1
ATOM 1807 O O . GLN A 1 231 ? -14.136 14.245 -6.864 1.00 84.94 231 GLN A O 1
ATOM 1812 N N . ILE A 1 232 ? -12.722 15.938 -7.272 1.00 86.38 232 ILE A N 1
ATOM 1813 C CA . ILE A 1 232 ? -13.765 16.970 -7.264 1.00 86.38 232 ILE A CA 1
ATOM 1814 C C . ILE A 1 232 ? -14.723 16.747 -8.438 1.00 86.38 232 ILE A C 1
ATOM 1816 O O . ILE A 1 232 ? -15.931 16.683 -8.237 1.00 86.38 232 ILE A O 1
ATOM 1820 N N . ASN A 1 233 ? -14.220 16.543 -9.654 1.00 88.12 233 ASN A N 1
ATOM 1821 C CA . ASN A 1 233 ? -15.098 16.351 -10.810 1.00 88.12 233 ASN A CA 1
ATOM 1822 C C . ASN A 1 233 ? -15.959 15.086 -10.694 1.00 88.12 233 ASN A C 1
ATOM 1824 O O . ASN A 1 233 ? -17.167 15.145 -10.917 1.00 88.12 233 ASN A O 1
ATOM 1828 N N . PHE A 1 234 ? -15.381 13.957 -10.279 1.00 83.88 234 PHE A N 1
ATOM 1829 C CA . PHE A 1 234 ? -16.121 12.706 -10.100 1.00 83.88 234 PHE A CA 1
ATOM 1830 C C . PHE A 1 234 ? -17.132 12.781 -8.954 1.00 83.88 234 PHE A C 1
ATOM 1832 O O . PHE A 1 234 ? -18.250 12.281 -9.093 1.00 83.88 234 PHE A O 1
ATOM 1839 N N . SER A 1 235 ? -16.789 13.426 -7.835 1.00 80.88 235 SER A N 1
ATOM 1840 C CA . SER A 1 235 ? -17.745 13.631 -6.739 1.00 80.88 235 SER A CA 1
ATOM 1841 C C . SER A 1 235 ? -18.896 14.552 -7.152 1.00 80.88 235 SER A C 1
ATOM 1843 O O . SER A 1 235 ? -20.038 14.297 -6.774 1.00 80.88 235 SER A O 1
ATOM 1845 N N . HIS A 1 236 ? -18.637 15.563 -7.988 1.00 84.19 236 HIS A N 1
ATOM 1846 C CA . HIS A 1 236 ? -19.673 16.432 -8.545 1.00 84.19 236 HIS A CA 1
ATOM 1847 C C . HIS A 1 236 ? -20.572 15.734 -9.574 1.00 84.19 236 HIS A C 1
ATOM 1849 O 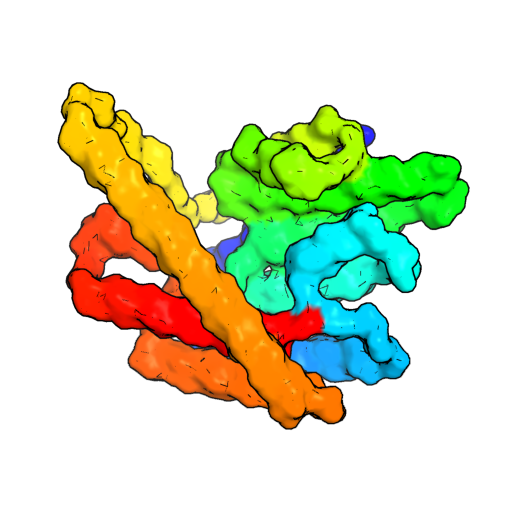O . HIS A 1 236 ? -21.782 15.968 -9.561 1.00 84.19 236 HIS A O 1
ATOM 1855 N N . LEU A 1 237 ? -20.011 14.880 -10.434 1.00 84.69 237 LEU A N 1
ATOM 1856 C CA . LEU A 1 237 ? -20.759 14.120 -11.442 1.00 84.69 237 LEU A CA 1
ATOM 1857 C C . LEU A 1 237 ? -21.622 13.017 -10.813 1.00 84.69 237 LEU A C 1
ATOM 1859 O O . LEU A 1 237 ? -22.759 12.809 -11.230 1.00 84.69 237 LEU A O 1
ATOM 1863 N N . PHE A 1 238 ? -21.118 12.342 -9.777 1.00 81.12 238 PHE A N 1
ATOM 1864 C CA . PHE A 1 238 ? -21.765 11.172 -9.171 1.00 81.12 238 PHE A CA 1
ATOM 1865 C C . PHE A 1 238 ? -22.282 11.413 -7.748 1.00 81.12 238 PHE A C 1
ATOM 1867 O O . PHE A 1 238 ? -22.326 10.483 -6.941 1.00 81.12 238 PHE A O 1
ATOM 1874 N N . LYS A 1 239 ? -22.732 12.640 -7.444 1.00 71.75 239 LYS A N 1
ATOM 1875 C CA . LYS A 1 239 ? -23.221 13.053 -6.109 1.00 71.75 239 LYS A CA 1
ATOM 1876 C C . LYS A 1 239 ? -24.214 12.083 -5.463 1.00 71.75 239 LYS A C 1
ATOM 1878 O O . LYS A 1 239 ? -24.217 11.933 -4.247 1.00 71.75 239 LYS A O 1
ATOM 1883 N N . PHE A 1 240 ? -25.073 11.451 -6.263 1.00 67.94 240 PHE A N 1
ATOM 1884 C CA . PHE A 1 240 ? -26.192 10.647 -5.766 1.00 67.94 240 PHE A CA 1
ATOM 1885 C C . PHE A 1 240 ? -25.965 9.134 -5.829 1.00 67.94 240 PHE A C 1
ATOM 1887 O O . PHE A 1 240 ? -26.754 8.390 -5.252 1.00 67.94 240 PHE A O 1
ATOM 1894 N N . ASN A 1 241 ? -24.917 8.657 -6.511 1.00 80.62 241 ASN A N 1
ATOM 1895 C CA . ASN A 1 241 ? -24.736 7.223 -6.731 1.00 80.62 241 ASN A CA 1
ATOM 1896 C C . ASN A 1 241 ? -23.258 6.804 -6.692 1.00 80.62 241 ASN A C 1
ATOM 1898 O O . ASN A 1 241 ? -22.614 6.601 -7.722 1.00 80.62 241 ASN A O 1
ATOM 1902 N N . ILE A 1 242 ? -22.737 6.631 -5.472 1.00 79.06 242 ILE A N 1
ATOM 1903 C CA . ILE A 1 242 ? -21.368 6.150 -5.205 1.00 79.06 242 ILE A CA 1
ATOM 1904 C C . ILE A 1 242 ? -21.121 4.790 -5.874 1.00 79.06 242 ILE A C 1
ATOM 1906 O O . ILE A 1 242 ? -20.038 4.537 -6.392 1.00 79.06 242 ILE A O 1
ATOM 1910 N N . LEU A 1 243 ? -22.137 3.926 -5.918 1.00 82.25 243 LEU A N 1
ATOM 1911 C CA . LEU A 1 243 ? -22.036 2.609 -6.543 1.00 82.25 243 LEU A CA 1
ATOM 1912 C C . LEU A 1 243 ? -21.759 2.720 -8.046 1.00 82.25 243 LEU A C 1
ATOM 1914 O O . LEU A 1 243 ? -20.884 2.028 -8.560 1.00 82.25 243 LEU A O 1
ATOM 1918 N N . PHE A 1 244 ? -22.448 3.627 -8.740 1.00 85.19 244 PHE A N 1
ATOM 1919 C CA . PHE A 1 244 ? -22.190 3.868 -10.160 1.00 85.19 244 PHE A CA 1
ATOM 1920 C C . PHE A 1 244 ? -20.781 4.425 -10.398 1.00 85.19 244 PHE A C 1
ATOM 1922 O O . PHE A 1 244 ? -20.106 4.011 -11.336 1.00 85.19 244 PHE A O 1
ATOM 1929 N N . ARG A 1 245 ? -20.302 5.302 -9.506 1.00 86.31 245 ARG A N 1
ATOM 1930 C CA . ARG A 1 245 ? -18.929 5.818 -9.548 1.00 86.31 245 ARG A CA 1
ATOM 1931 C C . ARG A 1 245 ? -17.891 4.699 -9.429 1.00 86.31 245 ARG A C 1
ATOM 1933 O O . ARG A 1 245 ? -16.951 4.662 -10.216 1.00 86.31 245 ARG A O 1
ATOM 1940 N N . ILE A 1 246 ? -18.080 3.775 -8.483 1.00 85.94 246 ILE A N 1
ATOM 1941 C CA . ILE A 1 246 ? -17.208 2.604 -8.313 1.00 85.94 246 ILE A CA 1
ATOM 1942 C C . ILE A 1 246 ? -17.235 1.742 -9.578 1.00 85.94 246 ILE A C 1
ATOM 1944 O O . ILE A 1 246 ? -16.178 1.416 -10.107 1.00 85.94 246 ILE A O 1
ATOM 1948 N N . LEU A 1 247 ? -18.421 1.420 -10.104 1.00 88.25 247 LEU A N 1
ATOM 1949 C CA . LEU A 1 247 ? -18.567 0.596 -11.308 1.00 88.25 247 LEU A CA 1
ATOM 1950 C C . LEU A 1 247 ? -17.854 1.213 -12.525 1.00 88.25 247 LEU A C 1
ATOM 1952 O O . LEU A 1 247 ? -17.151 0.515 -13.259 1.00 88.25 247 LEU A O 1
ATOM 1956 N N . LEU A 1 248 ? -18.004 2.524 -12.722 1.00 90.44 248 LEU A N 1
ATOM 1957 C CA . LEU A 1 248 ? -17.344 3.253 -13.802 1.00 90.44 248 LEU A CA 1
ATOM 1958 C C . LEU A 1 248 ? -15.825 3.285 -13.610 1.00 90.44 248 LEU A C 1
ATOM 1960 O O . LEU A 1 248 ? -15.090 3.059 -14.567 1.00 90.44 248 LEU A O 1
ATOM 1964 N N . GLY A 1 249 ? -15.355 3.481 -12.376 1.00 89.00 249 GLY A N 1
ATOM 1965 C CA . GLY A 1 249 ? -13.937 3.399 -12.033 1.00 89.00 249 GLY A CA 1
ATOM 1966 C C . GLY A 1 249 ? -13.334 2.031 -12.329 1.00 89.00 249 GLY A C 1
ATOM 1967 O O . GLY A 1 249 ? -12.300 1.951 -12.982 1.00 89.00 249 GLY A O 1
ATOM 1968 N N . VAL A 1 250 ? -14.008 0.951 -11.920 1.00 89.88 250 VAL A N 1
ATOM 1969 C CA . VAL A 1 250 ? -13.597 -0.428 -12.236 1.00 89.88 250 VAL A CA 1
ATOM 1970 C C . VAL A 1 250 ? -13.524 -0.638 -13.747 1.00 89.88 250 VAL A C 1
ATOM 1972 O O . VAL A 1 250 ? -12.537 -1.172 -14.246 1.00 89.88 250 VAL A O 1
ATOM 1975 N N . SER A 1 251 ? -14.543 -0.188 -14.481 1.00 92.38 251 SER A N 1
ATOM 1976 C CA . SER A 1 251 ? -14.602 -0.333 -15.939 1.00 92.38 251 SER A CA 1
ATOM 1977 C C . SER A 1 251 ? -13.466 0.431 -16.629 1.00 92.38 251 SER A C 1
ATOM 1979 O O . SER A 1 251 ? -12.822 -0.096 -17.532 1.00 92.38 251 SER A O 1
ATOM 1981 N N . ALA A 1 252 ? -13.168 1.650 -16.176 1.00 92.31 252 ALA A N 1
ATOM 1982 C CA . ALA A 1 252 ? -12.075 2.457 -16.710 1.00 92.31 252 ALA A CA 1
ATOM 1983 C C . ALA A 1 252 ? -10.695 1.859 -16.384 1.00 92.31 252 ALA A C 1
ATOM 1985 O O . ALA A 1 252 ? -9.825 1.822 -17.253 1.00 92.31 252 ALA A O 1
ATOM 1986 N N . LEU A 1 253 ? -10.501 1.341 -15.165 1.00 91.00 253 LEU A N 1
ATOM 1987 C CA . LEU A 1 253 ? -9.276 0.635 -14.775 1.00 91.00 253 LEU A CA 1
ATOM 1988 C C . LEU A 1 253 ? -9.061 -0.627 -15.611 1.00 91.00 253 LEU A C 1
ATOM 1990 O O . LEU A 1 253 ? -7.949 -0.865 -16.074 1.00 91.00 253 LEU A O 1
ATOM 1994 N N . PHE A 1 254 ? -10.123 -1.398 -15.852 1.00 93.00 254 PHE A N 1
ATOM 1995 C CA . PHE A 1 254 ? -10.083 -2.560 -16.736 1.00 93.00 254 PHE A CA 1
ATOM 1996 C C . PHE A 1 254 ? -9.639 -2.177 -18.153 1.00 93.00 254 PHE A C 1
ATOM 1998 O O . PHE A 1 254 ? -8.712 -2.781 -18.688 1.00 93.00 254 PHE A O 1
ATOM 2005 N N . LEU A 1 255 ? -10.237 -1.134 -18.739 1.00 93.31 255 LEU A N 1
ATOM 2006 C CA . LEU A 1 255 ? -9.857 -0.659 -20.072 1.00 93.31 255 LEU A CA 1
ATOM 2007 C C . LEU A 1 255 ? -8.397 -0.189 -20.123 1.00 93.31 255 LEU A C 1
ATOM 2009 O O . LEU A 1 255 ? -7.685 -0.536 -21.062 1.00 93.31 255 LEU A O 1
ATOM 2013 N N . LEU A 1 256 ? -7.920 0.537 -19.107 1.00 91.88 256 LEU A N 1
ATOM 2014 C CA . LEU A 1 256 ? -6.508 0.929 -19.017 1.00 91.88 256 LEU A CA 1
ATOM 2015 C C . LEU A 1 256 ? -5.571 -0.278 -18.905 1.00 91.88 256 LEU A C 1
ATOM 2017 O O . LEU A 1 256 ? -4.506 -0.278 -19.522 1.00 91.88 256 LEU A O 1
ATOM 2021 N N . ALA A 1 257 ? -5.966 -1.311 -18.161 1.00 89.69 257 ALA A N 1
ATOM 2022 C CA . ALA A 1 257 ? -5.210 -2.556 -18.071 1.00 89.69 257 ALA A CA 1
ATOM 2023 C C . ALA A 1 257 ? -5.167 -3.324 -19.396 1.00 89.69 257 ALA A C 1
ATOM 2025 O O . ALA A 1 257 ? -4.148 -3.933 -19.715 1.00 89.69 257 ALA A O 1
ATOM 2026 N N . CYS A 1 258 ? -6.225 -3.247 -20.206 1.00 91.50 258 CYS A N 1
ATOM 2027 C CA . CYS A 1 258 ? -6.224 -3.791 -21.562 1.00 91.50 258 CYS A CA 1
ATOM 2028 C C . CYS A 1 258 ? -5.342 -2.989 -22.532 1.00 91.50 258 CYS A C 1
ATOM 2030 O O . CYS A 1 258 ? -4.742 -3.586 -23.421 1.00 91.50 258 CYS A O 1
ATOM 2032 N N . ILE A 1 259 ? -5.254 -1.661 -22.378 1.00 92.19 259 ILE A N 1
ATOM 2033 C CA . ILE A 1 259 ? -4.440 -0.799 -23.253 1.00 92.19 259 ILE A CA 1
ATOM 2034 C C . ILE A 1 259 ? -2.946 -1.067 -23.054 1.00 92.19 259 ILE A C 1
ATOM 2036 O O . ILE A 1 259 ? -2.201 -1.155 -24.029 1.00 92.19 259 ILE A O 1
ATOM 2040 N N . HIS A 1 260 ? -2.496 -1.195 -21.804 1.00 88.75 260 HIS A N 1
ATOM 2041 C CA . HIS A 1 260 ? -1.090 -1.445 -21.510 1.00 88.75 260 HIS A CA 1
ATOM 2042 C C . HIS A 1 260 ? -0.923 -2.368 -20.301 1.00 88.75 260 HIS A C 1
ATOM 2044 O O . HIS A 1 260 ? -0.770 -1.925 -19.169 1.00 88.75 260 HIS A O 1
ATOM 2050 N N . ALA A 1 261 ? -0.923 -3.679 -20.537 1.00 84.88 261 ALA A N 1
ATOM 2051 C CA . ALA A 1 261 ? -0.746 -4.672 -19.476 1.00 84.88 261 ALA A CA 1
ATOM 2052 C C . ALA A 1 261 ? 0.564 -4.525 -18.657 1.00 84.88 261 ALA A C 1
ATOM 2054 O O . ALA A 1 261 ? 0.501 -4.705 -17.438 1.00 84.88 261 ALA A O 1
ATOM 2055 N N . PRO A 1 262 ? 1.729 -4.161 -19.246 1.00 84.06 262 PRO A N 1
ATOM 2056 C CA . PRO A 1 262 ? 2.986 -4.062 -18.497 1.00 84.06 262 PRO A CA 1
ATOM 2057 C C . PRO A 1 262 ? 2.977 -3.041 -17.352 1.00 84.06 262 PRO A C 1
ATOM 2059 O O . PRO A 1 262 ? 3.718 -3.215 -16.386 1.00 84.06 262 PRO A O 1
ATOM 2062 N N . SER A 1 263 ? 2.125 -2.007 -17.403 1.00 83.38 263 SER A N 1
ATOM 2063 C CA . SER A 1 263 ? 2.044 -1.015 -16.321 1.00 83.38 263 SER A CA 1
ATOM 2064 C C . SER A 1 263 ? 1.416 -1.549 -15.038 1.00 83.38 263 SER A C 1
ATOM 2066 O O . SER A 1 263 ? 1.571 -0.922 -13.999 1.00 83.38 263 SER A O 1
ATOM 2068 N N . HIS A 1 264 ? 0.704 -2.678 -15.089 1.00 83.06 264 HIS A N 1
ATOM 2069 C CA . HIS A 1 264 ? 0.001 -3.256 -13.930 1.00 83.06 264 HIS A CA 1
ATOM 2070 C C . HIS A 1 264 ? 0.801 -4.376 -13.251 1.00 83.06 264 HIS A C 1
ATOM 2072 O O . HIS A 1 264 ? 0.271 -5.141 -12.444 1.00 83.06 264 HIS A O 1
ATOM 2078 N N . LEU A 1 265 ? 2.092 -4.485 -13.576 1.00 83.12 265 LEU A N 1
ATOM 2079 C CA . LEU A 1 265 ? 3.021 -5.355 -12.862 1.00 83.12 265 LEU A CA 1
ATOM 2080 C C . LEU A 1 265 ? 3.239 -4.864 -11.418 1.00 83.12 265 LEU A C 1
ATOM 2082 O O . LEU A 1 265 ? 3.082 -3.675 -11.130 1.00 83.12 265 LEU A O 1
ATOM 2086 N N . PRO A 1 266 ? 3.646 -5.755 -10.492 1.00 79.62 266 PRO A N 1
ATOM 2087 C CA . PRO A 1 266 ? 4.020 -5.368 -9.138 1.00 79.62 266 PRO A CA 1
ATOM 2088 C C . PRO A 1 266 ? 5.030 -4.214 -9.133 1.00 79.62 266 PRO A C 1
ATOM 2090 O O . PRO A 1 266 ? 6.012 -4.284 -9.879 1.00 79.62 266 PRO A O 1
ATOM 2093 N N . PRO A 1 267 ? 4.873 -3.216 -8.243 1.00 79.00 267 PRO A N 1
ATOM 2094 C CA . PRO A 1 267 ? 5.773 -2.066 -8.179 1.00 79.00 267 PRO A CA 1
ATOM 2095 C C . PRO A 1 267 ? 7.252 -2.449 -8.066 1.00 79.00 267 PRO A C 1
ATOM 2097 O O . PRO A 1 267 ? 8.091 -1.806 -8.682 1.00 79.00 267 PRO A O 1
ATOM 2100 N N . GLY A 1 268 ? 7.572 -3.523 -7.331 1.00 77.81 268 GLY A N 1
ATOM 2101 C CA . GLY A 1 268 ? 8.946 -4.017 -7.193 1.00 77.81 268 GLY A CA 1
ATOM 2102 C C . GLY A 1 268 ? 9.563 -4.477 -8.517 1.00 77.81 268 GLY A C 1
ATOM 2103 O O . GLY A 1 268 ? 10.685 -4.096 -8.820 1.00 77.81 268 GLY A O 1
ATOM 2104 N N . ILE A 1 269 ? 8.807 -5.220 -9.333 1.00 80.38 269 ILE A N 1
ATOM 2105 C CA . ILE A 1 269 ? 9.263 -5.707 -10.648 1.00 80.38 269 ILE A CA 1
ATOM 2106 C C . ILE A 1 269 ? 9.372 -4.543 -11.634 1.00 80.38 269 ILE A C 1
ATOM 2108 O O . ILE A 1 269 ? 10.321 -4.455 -12.409 1.00 80.38 269 ILE A O 1
ATOM 2112 N N . LEU A 1 270 ? 8.403 -3.625 -11.604 1.00 82.12 270 LEU A N 1
ATOM 2113 C CA . LEU A 1 270 ? 8.412 -2.451 -12.470 1.00 82.12 270 LEU A CA 1
ATOM 2114 C C . LEU A 1 270 ? 9.625 -1.566 -12.172 1.00 82.12 270 LEU A C 1
ATOM 2116 O O . LEU A 1 270 ? 10.311 -1.118 -13.087 1.00 82.12 270 LEU A O 1
ATOM 2120 N N . LEU A 1 271 ? 9.918 -1.361 -10.891 1.00 81.25 271 LEU A N 1
ATOM 2121 C CA . LEU A 1 271 ? 11.058 -0.575 -10.460 1.00 81.25 271 LEU A CA 1
ATOM 2122 C C . LEU A 1 271 ? 12.384 -1.275 -10.786 1.00 81.25 271 LEU A C 1
ATOM 2124 O O . LEU A 1 271 ? 13.287 -0.611 -11.290 1.00 81.25 271 LEU A O 1
ATOM 2128 N N . GLU A 1 272 ? 12.487 -2.593 -10.592 1.00 81.94 272 GLU A N 1
ATOM 2129 C CA . GLU A 1 272 ? 13.639 -3.386 -11.043 1.00 81.94 272 GLU A CA 1
ATOM 2130 C C . GLU A 1 272 ? 13.883 -3.203 -12.550 1.00 81.94 272 GLU A C 1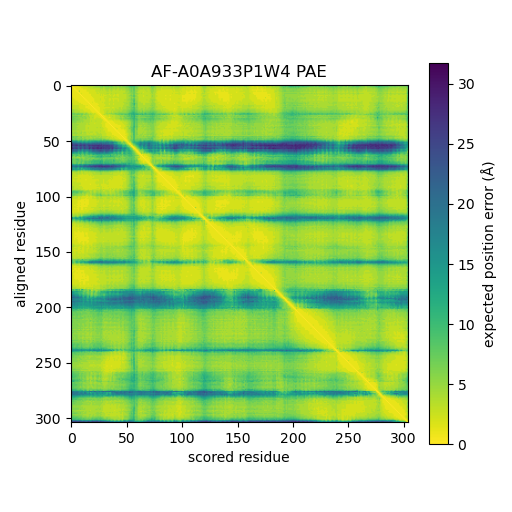
ATOM 2132 O O . GLU A 1 272 ? 15.002 -2.921 -12.972 1.00 81.94 272 GLU A O 1
ATOM 2137 N N . ASN A 1 273 ? 12.834 -3.303 -13.372 1.00 82.62 273 ASN A N 1
ATOM 2138 C CA . ASN A 1 273 ? 12.940 -3.153 -14.825 1.00 82.62 273 ASN A CA 1
ATOM 2139 C C . ASN A 1 273 ? 13.401 -1.751 -15.257 1.00 82.62 273 ASN A C 1
ATOM 2141 O O . ASN A 1 273 ? 14.057 -1.614 -16.294 1.00 82.62 273 ASN A O 1
ATOM 2145 N N . ILE A 1 274 ? 13.057 -0.717 -14.482 1.00 83.19 274 ILE A N 1
ATOM 2146 C CA . ILE A 1 274 ? 13.504 0.661 -14.718 1.00 83.19 274 ILE A CA 1
ATOM 2147 C C . ILE A 1 274 ? 14.956 0.838 -14.264 1.00 83.19 274 ILE A C 1
ATOM 2149 O O . ILE A 1 274 ? 15.773 1.338 -15.035 1.00 83.19 274 ILE A O 1
ATOM 2153 N N . LEU A 1 275 ? 15.29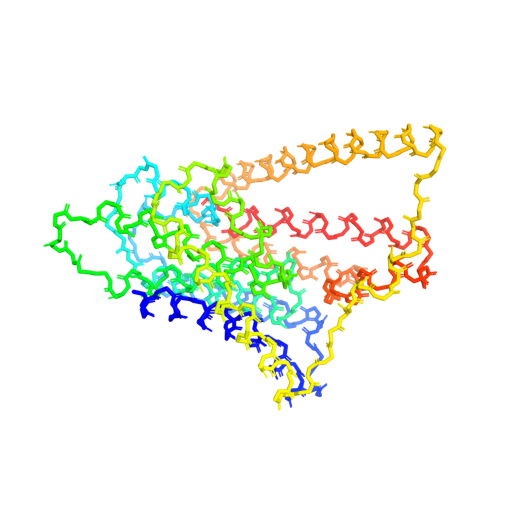3 0.424 -13.037 1.00 79.25 275 LEU A N 1
ATOM 2154 C CA . LEU A 1 275 ? 16.634 0.609 -12.472 1.00 79.25 275 LEU A CA 1
ATOM 2155 C C . LEU A 1 275 ? 17.696 -0.194 -13.225 1.00 79.25 275 LEU A C 1
ATOM 2157 O O . LEU A 1 275 ? 18.754 0.340 -13.551 1.00 79.25 275 LEU A O 1
ATOM 2161 N N . LEU A 1 276 ? 17.396 -1.443 -13.583 1.00 80.31 276 LEU A N 1
ATOM 2162 C CA . LEU A 1 276 ? 18.306 -2.302 -14.342 1.00 80.31 276 LEU A CA 1
ATOM 2163 C C . LEU A 1 276 ? 18.339 -1.978 -15.840 1.00 80.31 276 LEU A C 1
ATOM 2165 O O . LEU A 1 276 ? 18.912 -2.738 -16.618 1.00 80.31 276 LEU A O 1
ATOM 2169 N N . SER A 1 277 ? 17.739 -0.856 -16.261 1.00 67.31 277 SER A N 1
ATOM 2170 C CA . SER A 1 277 ? 17.739 -0.388 -17.655 1.00 67.31 277 SER A CA 1
ATOM 2171 C C . SER A 1 277 ? 17.200 -1.423 -18.654 1.00 67.31 277 SER A C 1
ATOM 2173 O O . SER A 1 277 ? 17.528 -1.377 -19.837 1.00 67.31 277 SER A O 1
ATOM 2175 N N . LYS A 1 278 ? 16.373 -2.373 -18.195 1.00 69.31 278 LYS A N 1
ATOM 2176 C CA . LYS A 1 278 ? 15.811 -3.448 -19.030 1.00 69.31 278 LYS A CA 1
ATOM 2177 C C . LYS A 1 278 ? 14.700 -2.940 -19.963 1.00 69.31 278 LYS A C 1
ATOM 2179 O O . LYS A 1 278 ? 14.223 -3.698 -20.799 1.00 69.31 278 LYS A O 1
ATOM 2184 N N . SER A 1 279 ? 14.278 -1.684 -19.809 1.00 67.56 279 SER A N 1
ATOM 2185 C CA . SER A 1 279 ? 13.149 -1.066 -20.515 1.00 67.56 279 SER A CA 1
ATOM 2186 C C . SER A 1 279 ? 13.573 0.153 -21.340 1.00 67.56 279 SER A C 1
ATOM 2188 O O . SER A 1 279 ? 14.468 0.909 -20.958 1.00 67.56 279 SER A O 1
ATOM 2190 N N . PHE A 1 280 ? 12.924 0.350 -22.490 1.00 76.75 280 PHE A N 1
ATOM 2191 C CA . PHE A 1 280 ? 13.199 1.474 -23.389 1.00 76.75 280 PHE A CA 1
ATOM 2192 C C . PHE A 1 280 ? 12.507 2.758 -22.871 1.00 76.75 280 PHE A C 1
ATOM 2194 O O . PHE A 1 280 ? 11.400 2.706 -22.339 1.00 76.75 280 PHE A O 1
ATOM 2201 N N . LEU A 1 281 ? 13.123 3.938 -23.038 1.00 79.12 281 LEU A N 1
ATOM 2202 C CA . LEU A 1 281 ? 12.600 5.237 -22.551 1.00 79.12 281 LEU A CA 1
ATOM 2203 C C . LEU A 1 281 ? 11.110 5.549 -22.860 1.00 79.12 281 LEU A C 1
ATOM 2205 O O . LEU A 1 281 ? 10.420 6.065 -21.983 1.00 79.12 281 LEU A O 1
ATOM 2209 N N . PRO A 1 282 ? 10.562 5.288 -24.063 1.00 85.44 282 PRO A N 1
ATOM 2210 C CA . PRO A 1 282 ? 9.142 5.521 -24.321 1.00 85.44 282 PRO A CA 1
ATOM 2211 C C . PRO A 1 282 ? 8.231 4.524 -23.593 1.00 85.44 282 PRO A C 1
ATOM 2213 O O . PRO A 1 282 ? 7.108 4.886 -23.248 1.00 85.44 282 PRO A O 1
ATOM 2216 N N . GLU A 1 283 ? 8.693 3.302 -23.315 1.00 85.50 283 GLU A N 1
ATOM 2217 C CA . GLU A 1 283 ? 7.919 2.325 -22.541 1.00 85.50 283 GLU A CA 1
ATOM 2218 C C . GLU A 1 283 ? 7.821 2.755 -21.079 1.00 85.50 283 GLU A C 1
ATOM 2220 O O . GLU A 1 283 ? 6.741 2.711 -20.499 1.00 85.50 283 GLU A O 1
ATOM 2225 N N . THR A 1 284 ? 8.912 3.259 -20.493 1.00 85.56 284 THR A N 1
ATOM 2226 C CA . THR A 1 284 ? 8.892 3.769 -19.114 1.00 85.56 284 THR A CA 1
ATOM 2227 C C . THR A 1 284 ? 7.993 4.995 -18.975 1.00 85.56 284 THR A C 1
ATOM 2229 O O . THR A 1 284 ? 7.229 5.089 -18.013 1.00 85.56 284 THR A O 1
ATOM 2232 N N . ALA A 1 285 ? 8.004 5.898 -19.961 1.00 88.06 285 ALA A N 1
ATOM 2233 C CA . ALA A 1 285 ? 7.095 7.040 -20.005 1.00 88.06 285 ALA A CA 1
ATOM 2234 C C . ALA A 1 285 ? 5.623 6.603 -20.104 1.00 88.06 285 ALA A C 1
ATOM 2236 O O . ALA A 1 285 ? 4.768 7.136 -19.394 1.00 88.06 285 ALA A O 1
ATOM 2237 N N . LEU A 1 286 ? 5.320 5.608 -20.942 1.00 89.19 286 LEU A N 1
ATOM 2238 C CA . LEU A 1 286 ? 3.961 5.097 -21.101 1.00 89.19 286 LEU A CA 1
ATOM 2239 C C . LEU A 1 286 ? 3.487 4.354 -19.842 1.00 89.19 286 LEU A C 1
ATOM 2241 O O . LEU A 1 286 ? 2.364 4.592 -19.393 1.00 89.19 286 LEU A O 1
ATOM 2245 N N . CYS A 1 287 ? 4.351 3.554 -19.210 1.00 88.31 287 CYS A N 1
ATOM 2246 C CA . CYS A 1 287 ? 4.110 2.959 -17.892 1.00 88.31 287 CYS A CA 1
ATOM 2247 C C . CYS A 1 287 ? 3.805 4.026 -16.838 1.00 88.31 287 CYS A C 1
ATOM 2249 O O . CYS A 1 287 ? 2.839 3.899 -16.091 1.00 88.31 287 CYS A O 1
ATOM 2251 N N . PHE A 1 288 ? 4.582 5.110 -16.798 1.00 88.44 288 PHE A N 1
ATOM 2252 C CA . PHE A 1 288 ? 4.362 6.197 -15.849 1.00 88.44 288 PHE A CA 1
ATOM 2253 C C . PHE A 1 288 ? 3.008 6.887 -16.061 1.00 88.44 288 PHE A C 1
ATOM 2255 O O . PHE A 1 288 ? 2.258 7.082 -15.105 1.00 88.44 288 PHE A O 1
ATOM 2262 N N . ILE A 1 289 ? 2.657 7.218 -17.308 1.00 90.75 289 ILE A N 1
ATOM 2263 C CA . ILE A 1 289 ? 1.389 7.888 -17.640 1.00 90.75 289 ILE A CA 1
ATOM 2264 C C . ILE A 1 289 ? 0.190 6.990 -17.318 1.00 90.75 289 ILE A C 1
ATOM 2266 O O . ILE A 1 289 ? -0.791 7.452 -16.734 1.00 90.75 289 ILE A O 1
ATOM 2270 N N . THR A 1 290 ? 0.260 5.710 -17.679 1.00 91.06 290 THR A N 1
ATOM 2271 C CA . THR A 1 290 ? -0.816 4.738 -17.425 1.00 91.06 290 THR A CA 1
ATOM 2272 C C . THR A 1 290 ? -0.984 4.456 -15.933 1.00 91.06 290 THR A C 1
ATOM 2274 O O . THR A 1 290 ? -2.117 4.461 -15.447 1.00 91.06 290 THR A O 1
ATOM 2277 N N . LEU A 1 291 ? 0.112 4.325 -15.179 1.00 89.25 291 LEU A N 1
ATOM 2278 C CA . LEU A 1 291 ? 0.084 4.235 -13.717 1.00 89.25 291 LEU A CA 1
ATOM 2279 C C . LEU A 1 291 ? -0.544 5.477 -13.090 1.00 89.25 291 LEU A C 1
ATOM 2281 O O . LEU A 1 291 ? -1.454 5.358 -12.277 1.00 89.25 291 LEU A O 1
ATOM 2285 N N . LEU A 1 292 ? -0.123 6.669 -13.503 1.00 90.06 292 LEU A N 1
ATOM 2286 C CA . LEU A 1 292 ? -0.654 7.929 -12.991 1.00 90.06 292 LEU A CA 1
ATOM 2287 C C . LEU A 1 292 ? -2.150 8.083 -13.293 1.00 90.06 292 LEU A C 1
ATOM 2289 O O . LEU A 1 292 ? -2.917 8.465 -12.408 1.00 90.06 292 LEU A O 1
ATOM 2293 N N . ALA A 1 293 ? -2.588 7.728 -14.503 1.00 90.56 293 ALA A N 1
ATOM 2294 C CA . ALA A 1 293 ? -4.000 7.725 -14.875 1.00 90.56 293 ALA A CA 1
ATOM 2295 C C . ALA A 1 293 ? -4.803 6.704 -14.053 1.00 90.56 293 ALA A C 1
ATOM 2297 O O . ALA A 1 293 ? -5.877 7.027 -13.545 1.00 90.56 293 ALA A O 1
ATOM 2298 N N . SER A 1 294 ? -4.272 5.491 -13.876 1.00 90.62 294 SER A N 1
ATOM 2299 C CA . SER A 1 294 ? -4.918 4.444 -13.081 1.00 90.62 294 SER A CA 1
ATOM 2300 C C . SER A 1 294 ? -5.019 4.824 -11.600 1.00 90.62 294 SER A C 1
ATOM 2302 O O . SER A 1 294 ? -6.082 4.668 -11.004 1.00 90.62 294 SER A O 1
ATOM 2304 N N . LEU A 1 295 ? -3.974 5.423 -11.023 1.00 88.62 295 LEU A N 1
ATOM 2305 C CA . LEU A 1 295 ? -3.971 5.930 -9.655 1.00 88.62 295 LEU A CA 1
ATOM 2306 C C . LE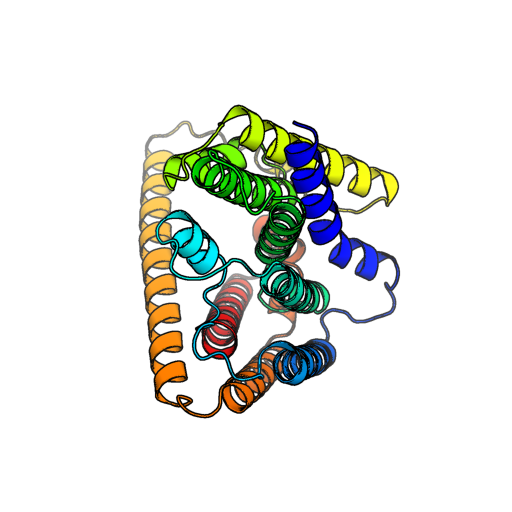U A 1 295 ? -4.985 7.066 -9.490 1.00 88.62 295 LEU A C 1
ATOM 2308 O O . LEU A 1 295 ? -5.761 7.062 -8.536 1.00 88.62 295 LEU A O 1
ATOM 2312 N N . ALA A 1 296 ? -5.022 8.020 -10.425 1.00 87.81 296 ALA A N 1
ATOM 2313 C CA . ALA A 1 296 ? -5.977 9.124 -10.385 1.00 87.81 296 ALA A CA 1
ATOM 2314 C C . ALA A 1 296 ? -7.430 8.635 -10.494 1.00 87.81 296 ALA A C 1
ATOM 2316 O O . ALA A 1 296 ? -8.291 9.087 -9.735 1.00 87.81 296 ALA A O 1
ATOM 2317 N N . LEU A 1 297 ? -7.715 7.683 -11.388 1.00 87.94 297 LEU A N 1
ATOM 2318 C CA . LEU A 1 297 ? -9.034 7.051 -11.501 1.00 87.94 297 LEU A CA 1
ATOM 2319 C C . LEU A 1 297 ? -9.396 6.257 -10.249 1.00 87.94 297 LEU A C 1
ATOM 2321 O O . LEU A 1 297 ? -10.511 6.378 -9.745 1.00 87.94 297 LEU A O 1
ATOM 2325 N N . PHE A 1 298 ? -8.453 5.491 -9.705 1.00 86.94 298 PHE A N 1
ATOM 2326 C CA . PHE A 1 298 ? -8.671 4.748 -8.475 1.00 86.94 298 PHE A CA 1
ATOM 2327 C C . PHE A 1 298 ? -9.017 5.696 -7.316 1.00 86.94 298 PHE A C 1
ATOM 2329 O O . PHE A 1 298 ? -10.061 5.572 -6.676 1.00 86.94 298 PHE A O 1
ATOM 2336 N N . LEU A 1 299 ? -8.188 6.713 -7.087 1.00 84.62 299 LEU A N 1
ATOM 2337 C CA . LEU A 1 299 ? -8.381 7.673 -6.004 1.00 84.62 299 LEU A CA 1
ATOM 2338 C C . LEU A 1 299 ? -9.589 8.592 -6.197 1.00 84.62 299 LEU A C 1
ATOM 2340 O O . LEU A 1 299 ? -10.018 9.184 -5.218 1.00 84.62 299 LEU A O 1
ATOM 2344 N N . SER A 1 300 ? -10.133 8.737 -7.405 1.00 82.75 300 SER A N 1
ATOM 2345 C CA . SER A 1 300 ? -11.350 9.528 -7.660 1.00 82.75 300 SER A CA 1
ATOM 2346 C C . SER A 1 300 ? -12.631 8.703 -7.620 1.00 82.75 300 SER A C 1
ATOM 2348 O O . SER A 1 300 ? -13.689 9.212 -7.247 1.00 82.75 300 SER A O 1
ATOM 2350 N N . CYS A 1 301 ? -12.555 7.427 -7.996 1.00 81.62 301 CYS A N 1
ATOM 2351 C CA . CYS A 1 301 ? -13.721 6.554 -8.021 1.00 81.62 301 CYS A CA 1
ATOM 2352 C C . CYS A 1 301 ? -13.951 5.874 -6.672 1.00 81.62 301 CYS A C 1
ATOM 2354 O O . CYS A 1 301 ? -15.095 5.772 -6.217 1.00 81.62 301 CYS A O 1
ATOM 2356 N N . PHE A 1 302 ? -12.867 5.455 -6.021 1.00 75.50 302 PHE A N 1
ATOM 2357 C CA . PHE A 1 302 ? -12.899 4.791 -4.723 1.00 75.50 302 PHE A CA 1
ATOM 2358 C C . PHE A 1 302 ? -12.653 5.783 -3.586 1.00 75.50 302 PHE A C 1
ATOM 2360 O O . PHE A 1 302 ? -13.374 5.711 -2.598 1.00 75.50 302 PHE A O 1
ATOM 2367 N N . GLY A 1 303 ? -11.720 6.731 -3.762 1.00 63.31 303 GLY A N 1
ATOM 2368 C CA . GLY A 1 303 ? -11.451 7.874 -2.872 1.00 63.31 303 GLY A CA 1
ATOM 2369 C C . GLY A 1 303 ? -12.486 8.997 -2.980 1.00 63.31 303 GLY A C 1
ATOM 2370 O O . GLY A 1 303 ? -12.692 9.527 -4.066 1.00 63.31 303 GLY A O 1
ATOM 2371 N N . THR A 1 304 ? -13.106 9.395 -1.871 1.00 46.44 304 THR A N 1
ATOM 2372 C CA . THR A 1 304 ? -13.801 10.687 -1.689 1.00 46.44 304 THR A CA 1
ATOM 2373 C C . THR A 1 304 ? -13.862 11.085 -0.247 1.00 46.44 304 THR A C 1
ATOM 2375 O O . THR A 1 304 ? -14.334 10.208 0.486 1.00 46.44 304 THR A O 1
#